Protein AF-A0A132AAI6-F1 (afdb_monomer)

Mean predicted aligned error: 14.95 Å

Radius of gyration: 30.04 Å; Cα contacts (8 Å, |Δi|>4): 418; chains: 1; bounding box: 92×35×92 Å

pLDDT: mean 73.6, std 20.4, range [34.56, 97.56]

Foldseek 3Di:
DADDDDDDCVQFAFKKKFKDFAPDPDGCKIATLVVRDIDHHPLQVQFWDPPQFDDDPSNGGPRDTGGHQRPPPPPVPPPPPPDDDDDDDDDPPPPPPDCPVVVVVVSVVVVLVSQLSVQVSWGKMKMWIDGPRDIDIDIDTDGDKDPFPDKDKDKAAPPPPPPDDPPPDDDDDDDDDDDPPPQQPHAIKIKIKTHFIDDQKWKWKWKWADPDDPDDIDGPDDIDGDRWPFPPPPPPDPPPSNRGGGITMDMDGDRPVSDDPRMKMWMWIDDVPDIDIDID

Structure (mmCIF, N/CA/C/O backbone):
data_AF-A0A132AAI6-F1
#
_entry.id   AF-A0A132AAI6-F1
#
loop_
_atom_site.group_PDB
_atom_site.id
_atom_site.type_symbol
_atom_site.label_atom_id
_atom_site.label_alt_id
_atom_site.label_comp_id
_atom_site.label_asym_id
_atom_site.label_entity_id
_atom_site.label_seq_id
_atom_site.pdbx_PDB_ins_code
_atom_site.Cartn_x
_atom_site.Cartn_y
_atom_site.Cartn_z
_atom_site.occupancy
_atom_site.B_iso_or_equiv
_atom_site.auth_seq_id
_atom_site.auth_comp_id
_atom_site.auth_asym_id
_atom_site.auth_atom_id
_atom_site.pdbx_PDB_model_num
ATOM 1 N N . MET A 1 1 ? -4.428 -5.415 10.544 1.00 90.25 1 MET A N 1
ATOM 2 C CA . MET A 1 1 ? -3.796 -4.549 11.565 1.00 90.25 1 MET A CA 1
ATOM 3 C C . MET A 1 1 ? -3.997 -5.211 12.918 1.00 90.25 1 MET A C 1
ATOM 5 O O . MET A 1 1 ? -5.140 -5.536 13.213 1.00 90.25 1 MET A O 1
ATOM 9 N N . ASP A 1 2 ? -2.941 -5.465 13.694 1.00 92.94 2 ASP A N 1
ATOM 10 C CA . ASP A 1 2 ? -3.035 -6.113 15.018 1.00 92.94 2 ASP A CA 1
ATOM 11 C C . ASP A 1 2 ? -2.576 -5.148 16.119 1.00 92.94 2 ASP A C 1
ATOM 13 O O . ASP A 1 2 ? -1.576 -4.451 15.956 1.00 92.94 2 ASP A O 1
ATOM 17 N N . CYS A 1 3 ? -3.328 -5.098 17.217 1.00 92.44 3 CYS A N 1
ATOM 18 C CA . CYS A 1 3 ? -3.016 -4.320 18.407 1.00 92.44 3 CYS A CA 1
ATOM 19 C C . CYS A 1 3 ? -2.746 -5.278 19.572 1.00 92.44 3 CYS A C 1
ATOM 21 O O . CYS A 1 3 ? -3.622 -5.567 20.382 1.00 92.44 3 CYS A O 1
ATOM 23 N N . ASP A 1 4 ? -1.532 -5.818 19.630 1.00 90.81 4 ASP A N 1
ATOM 24 C CA . ASP A 1 4 ? -1.156 -6.892 20.558 1.00 90.81 4 ASP A CA 1
ATOM 25 C C . ASP A 1 4 ? -0.772 -6.408 21.970 1.00 90.81 4 ASP A C 1
ATOM 27 O O . ASP A 1 4 ? 0.384 -6.095 22.221 1.00 90.81 4 ASP A O 1
ATOM 31 N N . TYR A 1 5 ? -1.706 -6.176 22.888 1.00 90.56 5 TYR A N 1
ATOM 32 C CA . TYR A 1 5 ? -1.390 -5.590 24.206 1.00 90.56 5 TYR A CA 1
ATOM 33 C C . TYR A 1 5 ? -1.251 -6.624 25.325 1.00 90.56 5 TYR A C 1
ATOM 35 O O . TYR A 1 5 ? -1.809 -7.726 25.281 1.00 90.56 5 TYR A O 1
ATOM 43 N N . GLU A 1 6 ? -0.553 -6.208 26.377 1.00 87.44 6 GLU A N 1
ATOM 44 C CA . GLU A 1 6 ? -0.579 -6.862 27.679 1.00 87.44 6 GLU A CA 1
ATOM 45 C C . GLU A 1 6 ? -1.735 -6.302 28.514 1.00 87.44 6 GLU A C 1
ATOM 47 O O . GLU A 1 6 ? -2.099 -5.136 28.386 1.00 87.44 6 GLU A O 1
ATOM 52 N N . PHE A 1 7 ? -2.375 -7.159 29.307 1.00 84.56 7 PHE A N 1
ATOM 53 C CA . PHE A 1 7 ? -3.593 -6.817 30.038 1.00 84.56 7 PHE A CA 1
ATOM 54 C C . PHE A 1 7 ? -3.726 -7.687 31.281 1.00 84.56 7 PHE A C 1
ATOM 56 O O . PHE A 1 7 ? -3.707 -8.9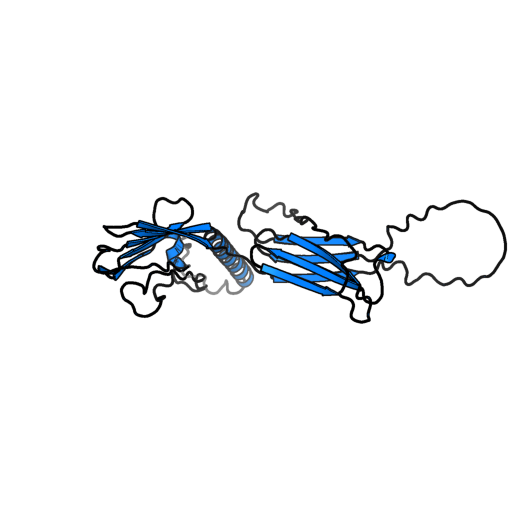19 31.166 1.00 84.56 7 PHE A O 1
ATOM 63 N N . ASP A 1 8 ? -3.916 -7.059 32.441 1.00 86.19 8 ASP A N 1
ATOM 64 C CA . ASP A 1 8 ? -4.246 -7.752 33.684 1.00 86.19 8 ASP A CA 1
ATOM 65 C C . ASP A 1 8 ? -5.697 -7.461 34.079 1.00 86.19 8 ASP A C 1
ATOM 67 O O . ASP A 1 8 ? -6.025 -6.373 34.538 1.00 86.19 8 ASP A O 1
ATOM 71 N N . ARG A 1 9 ? -6.567 -8.476 33.998 1.00 81.69 9 ARG A N 1
ATOM 72 C CA . ARG A 1 9 ? -7.996 -8.373 34.361 1.00 81.69 9 ARG A CA 1
ATOM 73 C C . ARG A 1 9 ? -8.259 -7.816 35.764 1.00 81.69 9 ARG A C 1
ATOM 75 O O . ARG A 1 9 ? -9.366 -7.346 36.019 1.00 81.69 9 ARG A O 1
ATOM 82 N N . ARG A 1 10 ? -7.319 -7.948 36.705 1.00 83.31 10 ARG A N 1
ATOM 83 C CA . ARG A 1 10 ? -7.493 -7.463 38.083 1.00 83.31 10 ARG A CA 1
ATOM 84 C C . ARG A 1 10 ? -7.199 -5.974 38.207 1.00 83.31 10 ARG A C 1
ATOM 86 O O . ARG A 1 10 ? -7.866 -5.300 38.990 1.00 83.31 10 ARG A O 1
ATOM 93 N N . LEU A 1 11 ? -6.205 -5.492 37.466 1.00 82.69 11 LEU A N 1
ATOM 94 C CA . LEU A 1 11 ? -5.716 -4.116 37.541 1.00 82.69 11 LEU A CA 1
ATOM 95 C C . LEU A 1 11 ? -6.383 -3.240 36.475 1.00 82.69 11 LEU A C 1
ATOM 97 O O . LEU A 1 11 ? -6.891 -2.164 36.776 1.00 82.69 11 LEU A O 1
ATOM 101 N N . ASP A 1 12 ? -6.464 -3.733 35.246 1.00 81.88 12 ASP A N 1
ATOM 102 C CA . ASP A 1 12 ? -7.006 -3.029 34.095 1.00 81.88 12 ASP A CA 1
ATOM 103 C C . ASP A 1 12 ? -8.508 -3.302 33.957 1.00 81.88 12 ASP A C 1
ATOM 105 O O . ASP A 1 12 ? -8.961 -4.190 33.241 1.00 81.88 12 ASP A O 1
ATOM 109 N N . GLN A 1 13 ? -9.320 -2.531 34.673 1.00 86.06 13 GLN A N 1
ATOM 110 C CA . GLN A 1 13 ? -10.776 -2.572 34.515 1.00 86.06 13 GLN A CA 1
ATOM 111 C C . GLN A 1 13 ? -11.222 -1.667 33.358 1.00 86.06 13 GLN A C 1
ATOM 113 O O . GLN A 1 13 ? -10.594 -0.638 33.108 1.00 86.06 13 GLN A O 1
ATOM 118 N N . LYS A 1 14 ? -12.349 -2.002 32.711 1.00 91.31 14 LYS A N 1
ATOM 119 C CA . LYS A 1 14 ? -12.971 -1.219 31.623 1.00 91.31 14 LYS A CA 1
ATOM 120 C C . LYS A 1 14 ? -12.037 -1.043 30.433 1.00 91.31 14 LYS A C 1
ATOM 122 O O . LYS A 1 14 ? -11.757 0.077 30.010 1.00 91.31 14 LYS A O 1
ATOM 127 N N . LEU A 1 15 ? -11.566 -2.166 29.911 1.00 94.44 15 LEU A N 1
ATOM 128 C CA . LEU A 1 15 ? -10.720 -2.180 28.737 1.00 94.44 15 LEU A CA 1
ATOM 129 C C . LEU A 1 15 ? -11.492 -1.663 27.512 1.00 94.44 15 LEU A C 1
ATOM 131 O O . LEU A 1 15 ? -12.608 -2.085 27.217 1.00 94.44 15 LEU A O 1
ATOM 135 N N . VAL A 1 16 ? -10.877 -0.751 26.767 1.00 96.56 16 VAL A N 1
ATOM 136 C CA . VAL A 1 16 ? -11.403 -0.224 25.510 1.00 96.56 16 VAL A CA 1
ATOM 137 C C . VAL A 1 16 ? -10.271 -0.156 24.498 1.00 96.56 16 VAL A C 1
ATOM 139 O O . VAL A 1 16 ? -9.239 0.470 24.735 1.00 96.56 16 VAL A O 1
ATOM 142 N N . ILE A 1 17 ? -10.487 -0.771 23.340 1.00 96.75 17 ILE A N 1
ATOM 143 C CA . ILE A 1 17 ? -9.563 -0.746 22.211 1.00 96.75 17 ILE A CA 1
ATOM 144 C C . ILE A 1 17 ? -10.174 0.168 21.160 1.00 96.75 17 ILE A C 1
ATOM 146 O O . ILE A 1 17 ? -11.309 -0.052 20.743 1.00 96.75 17 ILE A O 1
ATOM 150 N N . ARG A 1 18 ? -9.437 1.182 20.710 1.00 97.38 18 ARG A N 1
ATOM 151 C CA . ARG A 1 18 ? -9.866 2.104 19.652 1.00 97.38 18 ARG A CA 1
ATOM 152 C C . ARG A 1 18 ? -8.824 2.164 18.555 1.00 97.38 18 ARG A C 1
ATOM 154 O O . ARG A 1 18 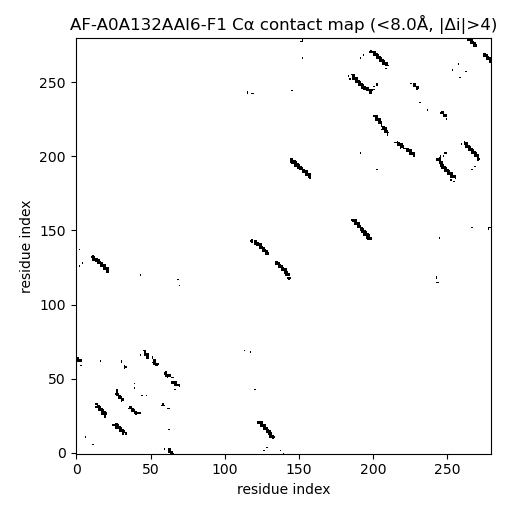? -7.641 2.267 18.845 1.00 97.38 18 ARG A O 1
ATOM 161 N N . TRP A 1 19 ? -9.267 2.149 17.308 1.00 97.00 19 TRP A N 1
ATOM 162 C CA . TRP A 1 19 ? -8.421 2.435 16.158 1.00 97.00 19 TRP A CA 1
ATOM 163 C C . TRP A 1 19 ? -8.834 3.765 15.546 1.00 97.00 19 TRP A C 1
ATOM 165 O O . TRP A 1 19 ? -10.005 3.976 15.241 1.00 97.00 19 TRP A O 1
ATOM 175 N N . PHE A 1 20 ? -7.857 4.636 15.341 1.00 95.56 20 PHE A N 1
ATOM 176 C CA . PHE A 1 20 ? -7.990 5.928 14.683 1.00 95.56 20 PHE A CA 1
ATOM 177 C C . PHE A 1 20 ? -7.228 5.891 13.367 1.00 95.56 20 PHE A C 1
ATOM 179 O O . PHE A 1 20 ? -6.182 5.244 13.274 1.00 95.56 20 PHE A O 1
ATOM 186 N N . ARG A 1 21 ? -7.750 6.588 12.359 1.00 93.69 21 ARG A N 1
ATOM 187 C CA . ARG A 1 21 ? -7.069 6.771 11.078 1.00 93.69 21 ARG A CA 1
ATOM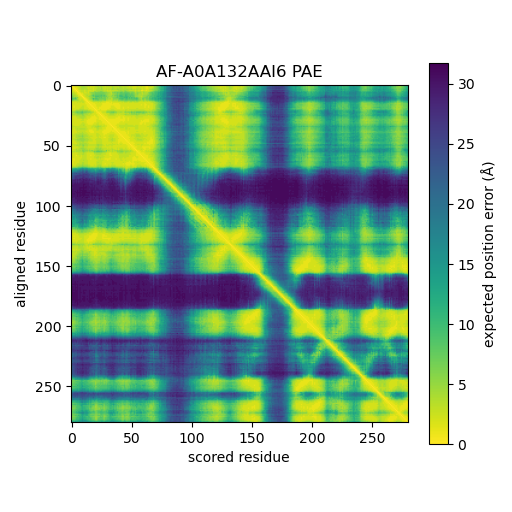 188 C C . ARG A 1 21 ? -6.553 8.197 10.978 1.00 93.69 21 ARG A C 1
ATOM 190 O O . ARG A 1 21 ? -7.295 9.151 11.203 1.00 93.69 21 ARG A O 1
ATOM 197 N N . ASP A 1 22 ? -5.290 8.313 10.615 1.00 90.38 22 ASP A N 1
ATOM 198 C CA . ASP A 1 22 ? -4.509 9.536 10.563 1.00 90.38 22 ASP A CA 1
ATOM 199 C C . ASP A 1 22 ? -4.698 10.351 11.850 1.00 90.38 22 ASP A C 1
ATOM 201 O O . ASP A 1 22 ? -4.513 9.827 12.948 1.00 90.38 22 ASP A O 1
ATOM 205 N N . ASN A 1 23 ? -5.102 11.613 11.713 1.00 87.62 23 ASN A N 1
ATOM 206 C CA . ASN A 1 23 ? -5.374 12.519 12.825 1.00 87.62 23 ASN A CA 1
ATOM 207 C C . ASN A 1 23 ? -6.885 12.735 13.037 1.00 87.62 23 ASN A C 1
ATOM 209 O O . ASN A 1 23 ? -7.283 13.779 13.556 1.00 87.62 23 ASN A O 1
ATOM 213 N N . HIS A 1 24 ? -7.742 11.803 12.595 1.00 89.75 24 HIS A N 1
ATOM 214 C CA . HIS A 1 24 ? -9.180 11.926 12.834 1.00 89.75 24 HIS A CA 1
ATOM 215 C C . HIS A 1 24 ? -9.504 11.772 14.329 1.00 89.75 24 HIS A C 1
ATOM 217 O O . HIS A 1 24 ? -8.999 10.847 14.968 1.00 89.75 24 HIS A O 1
ATOM 223 N N . PRO A 1 25 ? -10.365 12.646 14.889 1.00 91.25 25 PRO A N 1
ATOM 224 C CA . PRO A 1 25 ? -10.705 12.618 16.312 1.00 91.25 25 PRO A CA 1
ATOM 225 C C . PRO A 1 25 ? -11.630 11.453 16.686 1.00 91.25 25 PRO A C 1
ATOM 227 O O . PRO A 1 25 ? -11.635 11.024 17.835 1.00 91.25 25 PRO A O 1
ATOM 230 N N . GLU A 1 26 ? -12.394 10.935 15.723 1.00 94.31 26 GLU A N 1
ATOM 231 C CA . GLU A 1 26 ? -13.305 9.809 15.919 1.00 94.31 26 GLU A CA 1
ATOM 232 C C . GLU A 1 26 ? -12.614 8.483 15.576 1.00 94.31 26 GLU A C 1
ATOM 234 O O . GLU A 1 26 ? -11.910 8.399 14.560 1.00 94.31 26 GLU A O 1
ATOM 239 N N . PRO A 1 27 ? -12.817 7.421 16.379 1.00 95.88 27 PRO A N 1
ATOM 240 C CA . PRO A 1 27 ? -12.288 6.113 16.045 1.00 95.88 27 PRO A CA 1
ATOM 241 C C . PRO A 1 27 ? -13.014 5.552 14.816 1.00 95.88 27 PRO A C 1
ATOM 243 O O . PRO A 1 27 ? -14.231 5.642 14.688 1.00 95.88 27 PRO A O 1
ATOM 246 N N . ILE A 1 28 ? -12.276 4.900 13.924 1.00 95.62 28 ILE A N 1
ATOM 247 C CA . ILE A 1 28 ? -12.854 4.111 12.825 1.00 95.62 28 ILE A CA 1
ATOM 248 C C . ILE A 1 28 ? -13.324 2.731 13.300 1.00 95.62 28 ILE A C 1
ATOM 250 O O . ILE A 1 28 ? -14.090 2.060 12.613 1.00 95.62 28 ILE A O 1
ATOM 254 N N . TYR A 1 29 ? -12.868 2.302 14.476 1.00 97.25 29 TYR A N 1
ATOM 255 C CA . TYR A 1 29 ? -13.290 1.073 15.131 1.00 97.25 29 TYR A CA 1
ATOM 256 C C . TYR A 1 29 ? -13.084 1.182 16.639 1.00 97.25 29 TYR A C 1
ATOM 258 O O . TYR A 1 29 ? -12.071 1.717 17.094 1.00 97.25 29 TYR A O 1
ATOM 266 N N . GLN A 1 30 ? -14.011 0.623 17.411 1.00 97.50 30 GLN A N 1
ATOM 267 C CA . GLN A 1 30 ? -13.872 0.472 18.855 1.00 97.50 30 GLN A CA 1
ATOM 268 C C . GLN A 1 30 ? -14.370 -0.902 19.295 1.00 97.50 30 GLN A C 1
ATOM 270 O O . GLN A 1 30 ? -15.391 -1.377 18.806 1.00 97.50 30 GLN A O 1
ATOM 275 N N . TRP A 1 31 ? -13.690 -1.506 20.264 1.00 97.56 31 TRP A N 1
ATOM 276 C CA . TRP A 1 31 ? -14.126 -2.733 20.919 1.00 97.56 31 TRP A CA 1
ATOM 277 C C . TRP A 1 31 ? -14.037 -2.611 22.439 1.00 97.56 31 TRP A C 1
ATOM 279 O O . TRP A 1 31 ? -13.041 -2.119 22.970 1.00 97.56 31 TRP A O 1
ATOM 289 N N . ILE A 1 32 ? -15.093 -3.060 23.120 1.00 96.56 32 ILE A N 1
ATOM 290 C CA . ILE A 1 32 ? -15.201 -3.133 24.580 1.00 96.56 32 ILE A CA 1
ATOM 291 C C . ILE A 1 32 ? -15.378 -4.613 24.950 1.00 96.56 32 ILE A C 1
ATOM 293 O O . ILE A 1 32 ? -16.487 -5.139 24.802 1.00 96.56 32 ILE A O 1
ATOM 297 N N . PRO A 1 33 ? -14.316 -5.306 25.395 1.00 94.56 33 PRO A N 1
ATOM 298 C CA . PRO A 1 33 ? -14.363 -6.742 25.659 1.00 94.56 33 PRO A CA 1
ATOM 299 C C . PRO A 1 33 ? -15.392 -7.150 26.715 1.00 94.56 33 PRO A C 1
ATOM 301 O O . PRO A 1 33 ? -16.065 -8.162 26.550 1.00 94.56 33 PRO A O 1
ATOM 304 N N . GLU A 1 34 ? -15.573 -6.356 27.774 1.00 92.44 34 GLU A N 1
ATOM 305 C CA . GLU A 1 34 ? -16.481 -6.681 28.882 1.00 92.44 34 GLU A CA 1
ATOM 306 C C . GLU A 1 34 ? -17.951 -6.776 28.464 1.00 92.44 34 GLU A C 1
ATOM 308 O O . GLU A 1 34 ? -18.718 -7.505 29.091 1.00 92.44 34 GLU A O 1
ATOM 313 N N . SER A 1 35 ? -18.354 -6.036 27.430 1.00 94.75 35 SER A N 1
ATOM 314 C CA . SER A 1 35 ? -19.705 -6.089 26.861 1.00 94.75 35 SER A CA 1
ATOM 315 C C . SER A 1 35 ? -19.757 -6.803 25.510 1.00 94.75 35 SER A C 1
ATOM 317 O O . SER A 1 35 ? -20.822 -6.855 24.900 1.00 94.75 35 SER A O 1
ATOM 319 N N . ASP A 1 36 ? -18.616 -7.313 25.036 1.00 93.50 36 ASP A N 1
ATOM 320 C CA . ASP A 1 36 ? -18.397 -7.832 23.682 1.00 93.50 36 ASP A CA 1
ATOM 321 C C . ASP A 1 36 ? -18.947 -6.915 22.572 1.00 93.50 36 ASP A C 1
ATOM 323 O O . ASP A 1 36 ? -19.425 -7.358 21.526 1.00 93.50 36 ASP A O 1
ATOM 327 N N . SER A 1 37 ? -18.901 -5.601 22.810 1.00 95.69 37 SER A N 1
ATOM 328 C CA . SER A 1 37 ? -19.498 -4.604 21.925 1.00 95.69 37 SER A CA 1
ATOM 329 C C . SER A 1 37 ? -18.459 -4.033 20.971 1.00 95.69 37 SER A C 1
ATOM 331 O O . SER A 1 37 ? -17.387 -3.592 21.396 1.00 95.69 37 SER A O 1
ATOM 333 N N . ARG A 1 38 ? -18.784 -4.024 19.675 1.00 96.50 38 ARG A N 1
ATOM 334 C CA . ARG A 1 38 ? -17.954 -3.455 18.608 1.00 96.50 38 ARG A CA 1
ATOM 335 C C . ARG A 1 38 ? -18.686 -2.301 17.936 1.00 96.50 38 ARG A C 1
ATOM 337 O O . ARG A 1 38 ? -19.836 -2.439 17.535 1.00 96.50 38 ARG A O 1
ATOM 344 N N . TYR A 1 39 ? -17.989 -1.188 17.767 1.00 96.94 39 TYR A N 1
ATOM 345 C CA . TYR A 1 39 ? -18.393 -0.083 16.911 1.00 96.94 39 TYR A CA 1
ATOM 346 C C . TYR A 1 39 ? -17.510 -0.069 15.663 1.00 96.94 39 TYR A C 1
ATOM 348 O O . TYR A 1 39 ? -16.289 -0.210 15.755 1.00 96.94 39 TYR A O 1
ATOM 356 N N . ILE A 1 40 ? -18.144 0.095 14.502 1.00 96.12 40 ILE A N 1
ATOM 357 C CA . ILE A 1 40 ? -17.500 0.113 13.191 1.00 96.12 40 ILE A CA 1
ATOM 358 C C . ILE A 1 40 ? -17.899 1.416 12.501 1.00 96.12 40 ILE A C 1
ATOM 360 O O . ILE A 1 40 ? -19.073 1.611 12.163 1.00 96.12 40 ILE A O 1
ATOM 364 N N . GLY A 1 41 ? -16.925 2.300 12.299 1.00 93.19 41 GLY A N 1
ATOM 365 C CA . GLY A 1 41 ? -17.122 3.571 11.612 1.00 93.19 41 GLY A CA 1
ATOM 366 C C . GLY A 1 41 ? -17.424 3.380 10.125 1.00 93.19 41 GLY A C 1
ATOM 367 O O . GLY A 1 41 ? -16.970 2.416 9.505 1.00 93.19 41 GLY A O 1
ATOM 368 N N . ASP A 1 42 ? -18.171 4.321 9.547 1.00 89.06 42 ASP A N 1
ATOM 369 C CA . ASP A 1 42 ? -18.657 4.253 8.158 1.00 89.06 42 ASP A CA 1
ATOM 370 C C . ASP A 1 42 ? -17.521 4.063 7.144 1.00 89.06 42 ASP A C 1
ATOM 372 O O . ASP A 1 42 ? -17.646 3.283 6.206 1.00 89.06 42 ASP A O 1
ATOM 376 N N . VAL A 1 43 ? -16.379 4.712 7.394 1.00 86.94 43 VAL A N 1
ATOM 377 C CA . VAL A 1 43 ? -15.194 4.714 6.521 1.00 86.94 43 VAL A CA 1
ATOM 378 C C . VAL A 1 43 ? -14.708 3.307 6.173 1.00 86.94 43 VAL A C 1
ATOM 380 O O . VAL A 1 43 ? -14.282 3.069 5.049 1.00 86.94 43 VAL A O 1
ATOM 383 N N . ILE A 1 44 ? -14.757 2.374 7.127 1.00 89.75 44 ILE A N 1
ATOM 384 C CA . ILE A 1 44 ? -14.264 1.005 6.925 1.00 89.75 44 ILE A CA 1
ATOM 385 C C . ILE A 1 44 ? -15.388 -0.025 6.836 1.00 89.75 44 ILE A C 1
ATOM 387 O O . ILE A 1 44 ? -15.099 -1.200 6.630 1.00 89.75 44 ILE A O 1
ATOM 391 N N . ARG A 1 45 ? -16.654 0.377 7.013 1.00 89.81 45 ARG A N 1
ATOM 392 C CA . ARG A 1 45 ? -17.779 -0.550 7.208 1.00 89.81 45 ARG A CA 1
ATOM 393 C C . ARG A 1 45 ? -17.924 -1.546 6.061 1.00 89.81 45 ARG A C 1
ATOM 395 O O . ARG A 1 45 ? -18.071 -2.735 6.317 1.00 89.81 45 ARG A O 1
ATOM 402 N N . ASP A 1 46 ? -17.800 -1.070 4.828 1.00 85.62 46 ASP A N 1
ATOM 403 C CA . ASP A 1 46 ? -17.927 -1.888 3.614 1.00 85.62 46 ASP A CA 1
ATOM 404 C C . ASP A 1 46 ? -16.777 -2.891 3.416 1.00 85.62 46 ASP A C 1
ATOM 406 O O . ASP A 1 46 ? -16.904 -3.837 2.638 1.00 85.62 46 ASP A O 1
ATOM 410 N N . TYR A 1 47 ? -15.666 -2.689 4.123 1.00 86.50 47 TYR A N 1
ATOM 411 C CA . TYR A 1 47 ? -14.434 -3.472 4.018 1.00 86.50 47 TYR A CA 1
ATOM 412 C C . TYR A 1 47 ? -14.184 -4.306 5.278 1.00 86.50 47 TYR A C 1
ATOM 414 O O . TYR A 1 47 ? -13.278 -5.136 5.310 1.00 86.50 47 TYR A O 1
ATOM 422 N N . PHE A 1 48 ? -14.943 -4.071 6.347 1.00 91.12 48 PHE A N 1
ATOM 423 C CA . PHE A 1 48 ? -14.696 -4.667 7.648 1.00 91.12 48 PHE A CA 1
ATOM 424 C C . PHE A 1 48 ? -15.153 -6.123 7.686 1.00 91.12 48 PHE A C 1
ATOM 426 O O . PHE A 1 48 ? -16.330 -6.441 7.503 1.00 91.12 48 PHE A O 1
ATOM 433 N N . ASP A 1 49 ? -14.228 -7.021 8.011 1.00 92.88 49 ASP A N 1
ATOM 434 C CA . ASP A 1 49 ? -14.573 -8.412 8.244 1.00 92.88 49 ASP A CA 1
ATOM 435 C C . ASP A 1 49 ? -15.093 -8.629 9.669 1.00 92.88 49 ASP A C 1
ATOM 437 O O . ASP A 1 49 ? -14.333 -8.780 10.629 1.00 92.88 49 ASP A O 1
ATOM 441 N N . SER A 1 50 ? -16.418 -8.698 9.791 1.00 91.62 50 SER A N 1
ATOM 442 C CA . SER A 1 50 ? -17.104 -8.890 11.073 1.00 91.62 50 SER A CA 1
ATOM 443 C C . SER A 1 50 ? -16.824 -10.238 11.743 1.00 91.62 50 SER A C 1
ATOM 445 O O . SER A 1 50 ? -16.985 -10.345 12.965 1.00 91.62 50 SER A O 1
ATOM 447 N N . ASN A 1 51 ? -16.383 -11.237 10.974 1.00 93.19 51 ASN A N 1
ATOM 448 C CA . ASN A 1 51 ? -16.118 -12.598 11.441 1.00 93.19 51 ASN A CA 1
ATOM 449 C C . ASN A 1 51 ? -14.648 -12.816 11.814 1.00 93.19 51 ASN A C 1
ATOM 451 O O . ASN A 1 51 ? -14.287 -13.882 12.311 1.00 93.19 51 ASN A O 1
ATOM 455 N N . TYR A 1 52 ? -13.782 -11.836 11.562 1.00 95.06 52 TYR A N 1
ATOM 456 C CA . TYR A 1 52 ? -12.377 -11.956 11.904 1.00 95.06 52 TYR A CA 1
ATOM 457 C C . TYR A 1 52 ? -12.160 -11.876 13.421 1.00 95.06 52 TYR A C 1
ATOM 459 O O . TYR A 1 52 ? -12.613 -10.947 14.098 1.00 95.06 52 TYR A O 1
ATOM 467 N N . GLN A 1 53 ? -11.420 -12.851 13.944 1.00 95.31 53 GLN A N 1
ATOM 468 C CA . GLN A 1 53 ? -10.959 -12.883 15.324 1.00 95.31 53 GLN A CA 1
ATOM 469 C C . GLN A 1 53 ? -9.590 -13.561 15.427 1.00 95.31 53 GLN A C 1
ATOM 471 O O . GLN A 1 53 ? -9.225 -14.376 14.577 1.00 95.31 53 GLN A O 1
ATOM 476 N N . ILE A 1 54 ? -8.840 -13.226 16.474 1.00 94.19 54 ILE A N 1
ATOM 477 C CA . ILE A 1 54 ? -7.545 -13.831 16.798 1.00 94.19 54 ILE A CA 1
ATOM 478 C C . ILE A 1 54 ? -7.697 -14.715 18.032 1.00 94.19 54 ILE A C 1
ATOM 480 O O . ILE A 1 54 ? -7.790 -14.216 19.153 1.00 94.19 54 ILE A O 1
ATOM 484 N N . GLY A 1 55 ? -7.663 -16.032 17.823 1.00 92.56 55 GLY A N 1
ATOM 485 C CA . GLY A 1 55 ? -7.821 -17.010 18.899 1.00 92.56 55 GLY A CA 1
ATOM 486 C C . GLY A 1 55 ? -9.158 -16.876 19.637 1.00 92.56 55 GLY A C 1
ATOM 487 O O . GLY A 1 55 ? -10.098 -16.256 19.136 1.00 92.56 55 GLY A O 1
ATOM 488 N N . ASP A 1 56 ? -9.213 -17.451 20.840 1.00 92.75 56 ASP A N 1
ATOM 489 C CA . ASP A 1 56 ? -10.455 -17.596 21.613 1.00 92.75 56 ASP A CA 1
ATOM 490 C C . ASP A 1 56 ? -10.459 -16.817 22.942 1.00 92.75 56 ASP A C 1
ATOM 492 O O . ASP A 1 56 ? -11.427 -16.889 23.699 1.00 92.75 56 ASP A O 1
ATOM 496 N N . ASP A 1 57 ? -9.402 -16.055 23.258 1.00 92.56 57 ASP A N 1
ATOM 497 C CA . ASP A 1 57 ? -9.371 -15.252 24.489 1.00 92.56 57 ASP A CA 1
ATOM 498 C C . ASP A 1 57 ? -10.390 -14.099 24.396 1.00 92.56 57 ASP A C 1
ATOM 500 O O . ASP A 1 57 ? -10.231 -13.211 23.547 1.00 92.56 57 ASP A O 1
ATOM 504 N N . PRO A 1 58 ? -11.405 -14.047 25.283 1.00 92.50 58 PRO A N 1
ATOM 505 C CA . PRO A 1 58 ? -12.461 -13.042 25.218 1.00 92.50 58 PRO A CA 1
ATOM 506 C C . PRO A 1 58 ? -11.952 -11.604 25.355 1.00 92.50 58 PRO A C 1
ATOM 508 O O . PRO A 1 58 ? -12.638 -10.692 24.911 1.00 92.50 58 PRO A O 1
ATOM 511 N N . PHE A 1 59 ? -10.752 -11.390 25.905 1.00 92.44 59 PHE A N 1
ATOM 512 C CA . PHE A 1 59 ? -10.147 -10.064 26.050 1.00 92.44 59 PHE A CA 1
ATOM 513 C C . PHE A 1 59 ? -9.091 -9.767 24.995 1.00 92.44 59 PHE A C 1
ATOM 515 O O . PHE A 1 59 ? -8.420 -8.753 25.114 1.00 92.44 59 PHE A O 1
ATOM 522 N N . ARG A 1 60 ? -8.910 -10.618 23.978 1.00 93.19 60 ARG A N 1
ATOM 523 C CA . ARG A 1 60 ? -7.949 -10.384 22.882 1.00 93.19 60 ARG A CA 1
ATOM 524 C C . ARG A 1 60 ? -8.514 -10.675 21.493 1.00 93.19 60 ARG A C 1
ATOM 526 O O . ARG A 1 60 ? -8.002 -10.134 20.517 1.00 93.19 60 ARG A O 1
ATOM 533 N N . LYS A 1 61 ? -9.590 -11.459 21.392 1.00 94.69 61 LYS A N 1
ATOM 534 C CA . LYS A 1 61 ? -10.147 -11.965 20.129 1.00 94.69 61 LYS A CA 1
ATOM 535 C C . LYS A 1 61 ? -10.420 -10.903 19.060 1.00 94.69 61 LYS A C 1
ATOM 537 O O . LYS A 1 61 ? -10.200 -11.180 17.886 1.00 94.69 61 LYS A O 1
ATOM 542 N N . HIS A 1 62 ? -10.820 -9.683 19.424 1.00 96.25 62 HIS A N 1
ATOM 543 C CA . HIS A 1 62 ? -11.105 -8.609 18.460 1.00 96.25 62 HIS A CA 1
ATOM 544 C C . HIS A 1 62 ? -10.143 -7.414 18.565 1.00 96.25 62 HIS A C 1
ATOM 546 O O . HIS A 1 62 ? -10.487 -6.291 18.185 1.00 96.25 62 HIS A O 1
ATOM 552 N N . ARG A 1 63 ? -8.916 -7.648 19.055 1.00 94.19 63 ARG A N 1
ATOM 553 C CA . ARG A 1 63 ? -7.848 -6.632 19.117 1.00 94.19 63 ARG A CA 1
ATOM 554 C C . ARG A 1 63 ? -7.314 -6.223 17.739 1.00 94.19 63 ARG A C 1
ATOM 556 O O . ARG A 1 63 ? -6.702 -5.167 17.586 1.00 94.19 63 ARG A O 1
ATOM 563 N N . ALA A 1 64 ? -7.547 -7.067 16.739 1.00 94.06 64 ALA A N 1
ATOM 564 C CA . ALA A 1 64 ? -7.090 -6.878 15.377 1.00 94.06 64 ALA A CA 1
ATOM 565 C C . ALA A 1 64 ? -8.258 -6.681 14.415 1.00 94.06 64 ALA A C 1
ATOM 567 O O . ALA A 1 64 ? -9.306 -7.312 14.538 1.00 94.06 64 ALA A O 1
ATOM 568 N N . ILE A 1 65 ? -8.022 -5.843 13.412 1.00 93.62 65 ILE A N 1
ATOM 569 C CA . ILE A 1 65 ? -8.961 -5.556 12.331 1.00 93.62 65 ILE A CA 1
ATOM 570 C C . ILE A 1 65 ? -8.427 -6.177 11.044 1.00 93.62 65 ILE A C 1
ATOM 572 O O . ILE A 1 65 ? -7.254 -5.985 10.682 1.00 93.62 65 ILE A O 1
ATOM 576 N N . ARG A 1 66 ? -9.316 -6.871 10.330 1.00 92.31 66 ARG A N 1
ATOM 577 C CA . ARG A 1 66 ? -9.107 -7.316 8.954 1.00 92.31 66 ARG A CA 1
ATOM 578 C C . ARG A 1 66 ? -10.002 -6.497 8.027 1.00 92.31 66 ARG A C 1
ATOM 580 O O . ARG A 1 66 ? -11.218 -6.478 8.196 1.00 92.31 66 ARG A O 1
ATOM 587 N N . LEU A 1 67 ? -9.365 -5.813 7.080 1.00 88.50 67 LEU A N 1
ATOM 588 C CA . LEU A 1 67 ? -10.032 -5.135 5.975 1.00 88.50 67 LEU A CA 1
ATOM 589 C C . LEU A 1 67 ? -9.928 -6.036 4.746 1.00 88.50 67 LEU A C 1
ATOM 591 O O . LEU A 1 67 ? -8.844 -6.533 4.440 1.00 88.50 67 LEU A O 1
ATOM 595 N N . MET A 1 68 ? -11.050 -6.262 4.080 1.00 84.56 68 MET A N 1
ATOM 596 C CA . MET A 1 68 ? -11.175 -7.077 2.879 1.00 84.56 68 MET A CA 1
ATOM 597 C C . MET A 1 68 ? -11.631 -6.179 1.730 1.00 84.56 68 MET A C 1
ATOM 599 O O . MET A 1 68 ? -12.464 -5.305 1.969 1.00 84.56 68 MET A O 1
ATOM 603 N N . PRO A 1 69 ? -11.138 -6.384 0.495 1.00 76.19 69 PRO A N 1
ATOM 604 C CA . PRO A 1 69 ? -11.687 -5.707 -0.675 1.00 76.19 69 PRO A CA 1
ATOM 605 C C . PRO A 1 69 ? -13.201 -5.908 -0.740 1.00 76.19 69 PRO A C 1
ATOM 607 O O . PRO A 1 69 ? -13.695 -7.004 -0.442 1.00 76.19 69 PRO A O 1
ATOM 610 N N . LYS A 1 70 ? -13.941 -4.865 -1.125 1.00 70.81 70 LYS A N 1
ATOM 611 C CA . LYS A 1 70 ? -15.402 -4.954 -1.199 1.00 70.81 70 LYS A CA 1
ATOM 612 C C . LYS A 1 70 ? -15.772 -6.035 -2.229 1.00 70.81 70 LYS A C 1
ATOM 614 O O . LYS A 1 70 ? -15.268 -6.008 -3.356 1.00 70.81 70 LYS A O 1
ATOM 619 N N . PRO A 1 71 ? -16.622 -7.017 -1.880 1.00 61.88 71 PRO A N 1
ATOM 620 C CA . PRO A 1 71 ? -17.025 -8.031 -2.839 1.00 61.88 71 PRO A CA 1
ATOM 621 C C . PRO A 1 71 ? -17.780 -7.352 -3.987 1.00 61.88 71 PRO A C 1
ATOM 623 O O . PRO A 1 71 ? -18.735 -6.612 -3.748 1.00 61.88 71 PRO A O 1
ATOM 626 N N . LEU A 1 72 ? -17.370 -7.638 -5.227 1.00 56.00 72 LEU A N 1
ATOM 627 C CA . LEU A 1 72 ? -17.910 -7.043 -6.464 1.00 56.00 72 LEU A CA 1
ATOM 628 C C . LEU A 1 72 ? -19.447 -7.164 -6.596 1.00 56.00 72 LEU A C 1
ATOM 630 O O . LEU A 1 72 ? -20.066 -6.407 -7.336 1.00 56.00 72 LEU A O 1
ATOM 634 N N . ASN A 1 73 ? -20.077 -8.062 -5.827 1.00 52.09 73 ASN A N 1
ATOM 635 C CA . ASN A 1 73 ? -21.519 -8.329 -5.825 1.00 52.09 73 ASN A CA 1
ATOM 636 C C . ASN A 1 73 ? -22.233 -7.895 -4.525 1.00 52.09 73 ASN A C 1
ATOM 638 O O . ASN A 1 73 ? -23.252 -8.483 -4.161 1.00 52.09 73 ASN A O 1
ATOM 642 N N . SER A 1 74 ? -21.704 -6.915 -3.781 1.00 50.38 74 SER A N 1
ATOM 643 C CA . SER A 1 74 ? -22.368 -6.425 -2.564 1.00 50.38 74 SER A CA 1
ATOM 644 C C . SER A 1 74 ? -23.731 -5.776 -2.890 1.00 50.38 74 SER A C 1
ATOM 646 O O . SER A 1 74 ? -23.794 -4.910 -3.768 1.00 50.38 74 SER A O 1
ATOM 648 N N . PRO A 1 75 ? -24.827 -6.134 -2.189 1.00 48.12 75 PRO A N 1
ATOM 649 C CA . PRO A 1 75 ? -26.184 -5.666 -2.499 1.00 48.12 75 PRO A CA 1
ATOM 650 C C . PRO A 1 75 ? -26.401 -4.151 -2.315 1.00 48.12 75 PRO A C 1
ATOM 652 O O . PRO A 1 75 ? -27.431 -3.636 -2.740 1.00 48.12 75 PRO A O 1
ATOM 655 N N . HIS A 1 76 ? -25.431 -3.413 -1.762 1.00 46.34 76 HIS A N 1
ATOM 656 C CA . HIS A 1 76 ? -25.467 -1.945 -1.709 1.00 46.34 76 HIS A CA 1
ATOM 657 C C . HIS A 1 76 ? -25.097 -1.244 -3.029 1.00 46.34 76 HIS A C 1
ATOM 659 O O . HIS A 1 76 ? -25.183 -0.022 -3.110 1.00 46.34 76 HIS A O 1
ATOM 665 N N . ASN A 1 77 ? -24.761 -1.978 -4.094 1.00 46.34 77 ASN A N 1
ATOM 666 C CA . ASN A 1 77 ? -24.476 -1.384 -5.407 1.00 46.34 77 ASN A CA 1
ATOM 667 C C . ASN A 1 77 ? -25.739 -0.922 -6.178 1.00 46.34 77 ASN A C 1
ATOM 669 O O . ASN A 1 77 ? -25.628 -0.481 -7.318 1.00 46.34 77 ASN A O 1
ATOM 673 N N . HIS A 1 78 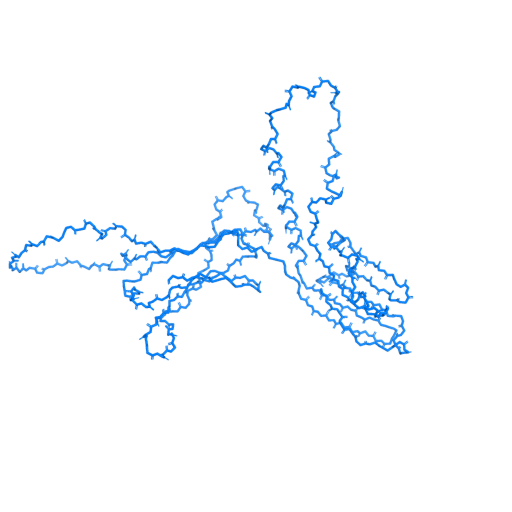? -26.937 -0.986 -5.578 1.00 41.78 78 HIS A N 1
ATOM 674 C CA . HIS A 1 78 ? -28.199 -0.610 -6.235 1.00 41.78 78 HIS A CA 1
ATOM 675 C C . HIS A 1 78 ? -28.787 0.754 -5.841 1.00 41.78 78 HIS A C 1
ATOM 677 O O . HIS A 1 78 ? -29.818 1.133 -6.391 1.00 41.78 78 HIS A O 1
ATOM 683 N N . GLU A 1 79 ? -28.149 1.535 -4.967 1.00 35.34 79 GLU A N 1
ATOM 684 C CA . GLU A 1 79 ? -28.720 2.820 -4.517 1.00 35.34 79 GLU A CA 1
ATOM 685 C C . GLU A 1 79 ? -28.249 4.059 -5.297 1.00 35.34 79 GLU A C 1
ATOM 687 O O . GLU A 1 79 ? -28.506 5.189 -4.897 1.00 35.34 79 GLU A O 1
ATOM 692 N N . VAL A 1 80 ? -27.641 3.866 -6.473 1.00 40.25 80 VAL A N 1
ATOM 693 C CA . VAL A 1 80 ? -27.419 4.944 -7.456 1.00 40.25 80 VAL A CA 1
ATOM 694 C C . VAL A 1 80 ? -28.275 4.691 -8.700 1.00 40.25 80 VAL A C 1
ATOM 696 O O . VAL A 1 80 ? -27.794 4.610 -9.823 1.00 40.25 80 VAL A O 1
ATOM 699 N N . SER A 1 81 ? -29.582 4.509 -8.509 1.00 37.50 81 SER A N 1
ATOM 700 C CA . SER A 1 81 ? -30.556 4.586 -9.605 1.00 37.50 81 SER A CA 1
ATOM 701 C C . SER A 1 81 ? -31.943 4.945 -9.076 1.00 37.50 81 SER A C 1
ATOM 703 O O . SER A 1 81 ? -32.888 4.165 -9.126 1.00 37.50 81 SER A O 1
ATOM 705 N N . SER A 1 82 ? -32.084 6.141 -8.513 1.00 36.16 82 SER A N 1
ATOM 706 C CA . SER A 1 82 ? -33.394 6.653 -8.097 1.00 36.16 82 SER A CA 1
ATOM 707 C C . SER A 1 82 ? -33.543 8.140 -8.401 1.00 36.16 82 SER A C 1
ATOM 709 O O . SER A 1 82 ? -33.832 8.956 -7.536 1.00 36.16 82 SER A O 1
ATOM 711 N N . SER A 1 83 ? -33.377 8.515 -9.672 1.00 36.53 83 SER A N 1
ATOM 712 C CA . SER A 1 83 ? -33.930 9.784 -10.172 1.00 36.53 83 SER A CA 1
ATOM 713 C C . SER A 1 83 ? -34.162 9.814 -11.685 1.00 36.53 83 SER A C 1
ATOM 715 O O . SER A 1 83 ? -33.910 10.820 -12.326 1.00 36.53 83 SER A O 1
ATOM 717 N N . LEU A 1 84 ? -34.711 8.748 -12.273 1.00 37.38 84 LEU A N 1
ATOM 718 C CA . LEU A 1 84 ? -35.443 8.845 -13.545 1.00 37.38 84 LEU A CA 1
ATOM 719 C C . LEU A 1 84 ? -36.580 7.815 -13.552 1.00 37.38 84 LEU A C 1
ATOM 721 O O . LEU A 1 84 ? -36.497 6.755 -14.168 1.00 37.38 84 LEU A O 1
ATOM 725 N N . SER A 1 85 ? -37.647 8.106 -12.810 1.00 37.91 85 SER A N 1
ATOM 726 C CA . SER A 1 85 ? -38.898 7.365 -12.924 1.00 37.91 85 SER A CA 1
ATOM 727 C C . SER A 1 85 ? -39.712 7.867 -14.120 1.00 37.91 85 SER A C 1
ATOM 729 O O . SER A 1 85 ? -39.797 9.065 -14.384 1.00 37.91 85 SER A O 1
ATOM 731 N N . THR A 1 86 ? -40.405 6.913 -14.750 1.00 35.84 86 THR A N 1
ATOM 732 C CA . THR A 1 86 ? -41.542 7.051 -15.684 1.00 35.84 86 THR A CA 1
ATOM 733 C C . THR A 1 86 ? -41.227 6.902 -17.176 1.00 35.84 86 THR A C 1
ATOM 735 O O . THR A 1 86 ? -41.239 7.872 -17.923 1.00 35.84 86 THR A O 1
ATOM 738 N N . ILE A 1 87 ? -41.098 5.653 -17.648 1.00 40.81 87 ILE A N 1
ATOM 739 C CA . ILE A 1 87 ? -41.607 5.273 -18.979 1.00 40.81 87 ILE A CA 1
ATOM 740 C C . ILE A 1 87 ? -42.396 3.962 -18.854 1.00 40.81 87 ILE A C 1
ATOM 742 O O . ILE A 1 87 ? -41.935 2.976 -18.282 1.00 40.81 87 ILE A O 1
ATOM 746 N N . SER A 1 88 ? -43.622 4.002 -19.369 1.00 40.81 88 SER A N 1
ATOM 747 C CA . SER A 1 88 ? -44.640 2.953 -19.381 1.00 40.81 88 SER A CA 1
ATOM 748 C C . SER A 1 88 ? -44.225 1.656 -20.091 1.00 40.81 88 SER A C 1
ATOM 750 O O . SER A 1 88 ? -43.415 1.632 -21.016 1.00 40.81 88 SER A O 1
ATOM 752 N N . SER A 1 89 ? -44.864 0.566 -19.675 1.00 38.19 89 SER A N 1
ATOM 753 C CA . SER A 1 89 ? -44.560 -0.849 -19.913 1.00 38.19 89 SER A CA 1
ATOM 754 C C . SER A 1 89 ? -44.859 -1.423 -21.313 1.00 38.19 89 SER A C 1
ATOM 756 O O . SER A 1 89 ? -45.298 -2.567 -21.397 1.00 38.19 89 SER A O 1
ATOM 758 N N . LEU A 1 90 ? -44.618 -0.703 -22.415 1.00 37.75 90 LEU A N 1
ATOM 759 C CA . LEU A 1 90 ? -44.948 -1.204 -23.770 1.00 37.75 90 LEU A CA 1
ATOM 760 C C . LEU A 1 90 ? -43.828 -1.110 -24.825 1.00 37.75 90 LEU A C 1
ATOM 762 O O . LEU A 1 90 ? -44.118 -1.097 -26.015 1.00 37.75 90 LEU A O 1
ATOM 766 N N . SER A 1 91 ? -42.551 -1.134 -24.423 1.00 41.50 91 SER A N 1
ATOM 767 C CA . SER A 1 91 ? -41.429 -1.115 -25.390 1.00 41.50 91 SER A CA 1
ATOM 768 C C . SER A 1 91 ? -40.290 -2.102 -25.095 1.00 41.50 91 SER A C 1
ATOM 770 O O . SER A 1 91 ? -39.164 -1.891 -25.543 1.00 41.50 91 SER A O 1
ATOM 772 N N . ARG A 1 92 ? -40.543 -3.190 -24.349 1.00 45.47 92 ARG A N 1
ATOM 773 C CA . ARG A 1 92 ? -39.487 -4.157 -23.973 1.00 45.47 92 ARG A CA 1
ATOM 774 C C . ARG A 1 92 ? -38.995 -5.063 -25.109 1.00 45.47 92 ARG A C 1
ATOM 776 O O . ARG A 1 92 ? -37.901 -5.602 -24.982 1.00 45.47 92 ARG A O 1
ATOM 783 N N . ASP A 1 93 ? -39.710 -5.148 -26.231 1.00 41.53 93 ASP A N 1
ATOM 784 C CA . ASP A 1 93 ? -39.377 -6.106 -27.299 1.00 41.53 93 ASP A CA 1
ATOM 785 C C . ASP A 1 93 ? -38.719 -5.498 -28.552 1.00 41.53 93 ASP A C 1
ATOM 787 O O . ASP A 1 93 ? -38.441 -6.221 -29.504 1.00 41.53 93 ASP A O 1
ATOM 791 N N . LEU A 1 94 ? -38.384 -4.198 -28.558 1.00 38.75 94 LEU A N 1
ATOM 792 C CA . LEU A 1 94 ? -37.695 -3.555 -29.698 1.00 38.75 94 LEU A CA 1
ATOM 793 C C . LEU A 1 94 ? -36.285 -3.013 -29.399 1.00 38.75 94 LEU A C 1
ATOM 795 O O . LEU A 1 94 ? -35.641 -2.468 -30.290 1.00 38.75 94 LEU A O 1
ATOM 799 N N . PHE A 1 95 ? -35.744 -3.221 -28.196 1.00 41.66 95 PHE A N 1
ATOM 800 C CA . PHE A 1 95 ? -34.387 -2.779 -27.835 1.00 41.66 95 PHE A CA 1
ATOM 801 C C . PHE A 1 95 ? -33.548 -3.909 -27.231 1.00 41.66 95 PHE A C 1
ATOM 803 O O . PHE A 1 95 ? -33.007 -3.792 -26.137 1.00 41.66 95 PHE A O 1
ATOM 810 N N . ARG A 1 96 ? -33.409 -5.022 -27.957 1.00 43.44 96 ARG A N 1
ATOM 811 C CA . ARG A 1 96 ? -32.549 -6.145 -27.546 1.00 43.44 96 ARG A CA 1
ATOM 812 C C . ARG A 1 96 ? -31.241 -6.234 -28.335 1.00 43.44 96 ARG A C 1
ATOM 814 O O . ARG A 1 96 ? -30.825 -7.338 -28.633 1.00 43.44 96 ARG A O 1
ATOM 821 N N . ASN A 1 97 ? -30.608 -5.115 -28.709 1.00 45.41 97 ASN A N 1
ATOM 822 C CA . ASN A 1 97 ? -29.266 -5.138 -29.328 1.00 45.41 97 ASN A CA 1
ATOM 823 C C . ASN A 1 97 ? -28.542 -3.773 -29.298 1.00 45.41 97 ASN A C 1
ATOM 825 O O . ASN A 1 97 ? -28.148 -3.240 -30.335 1.00 45.41 97 ASN A O 1
ATOM 829 N N . ARG A 1 98 ? -28.357 -3.171 -28.111 1.00 44.38 98 ARG A N 1
ATOM 830 C CA . ARG A 1 98 ? -27.459 -2.000 -27.971 1.00 44.38 98 ARG A CA 1
ATOM 831 C C . ARG A 1 98 ? -26.784 -1.808 -26.603 1.00 44.38 98 ARG A C 1
ATOM 833 O O . ARG A 1 98 ? -26.294 -0.713 -26.343 1.00 44.38 98 ARG A O 1
ATOM 840 N N . ASN A 1 99 ? -26.733 -2.838 -25.752 1.00 46.53 99 ASN A N 1
ATOM 841 C CA . ASN A 1 99 ? -26.315 -2.669 -24.348 1.00 46.53 99 ASN A CA 1
ATOM 842 C C . ASN A 1 99 ? -24.908 -3.178 -23.995 1.00 46.53 99 ASN A C 1
ATOM 844 O O . ASN A 1 99 ? -24.379 -2.764 -22.975 1.00 46.53 99 ASN A O 1
ATOM 848 N N . ASP A 1 100 ? -24.230 -3.954 -24.843 1.00 50.88 100 ASP A N 1
ATOM 849 C CA . ASP A 1 100 ? -22.971 -4.602 -24.429 1.00 50.88 100 ASP A CA 1
ATOM 850 C C . ASP A 1 100 ? -21.815 -3.605 -24.171 1.00 50.88 100 ASP A C 1
ATOM 852 O O . ASP A 1 100 ? -21.103 -3.677 -23.170 1.00 50.88 100 ASP A O 1
ATOM 856 N N . SER A 1 101 ? -21.672 -2.572 -25.011 1.00 51.03 101 SER A N 1
ATOM 857 C CA . SER A 1 101 ? -20.639 -1.538 -24.815 1.00 51.03 101 SER A CA 1
ATOM 858 C C . SER A 1 101 ? -20.950 -0.572 -23.667 1.00 51.03 101 SER A C 1
ATOM 860 O O . SER A 1 101 ? -20.028 -0.016 -23.070 1.00 51.03 101 SER A O 1
ATOM 862 N N . ARG A 1 102 ? -22.235 -0.363 -23.357 1.00 48.94 102 ARG A N 1
ATOM 863 C CA . ARG A 1 102 ? -22.675 0.535 -22.279 1.00 48.94 102 ARG A CA 1
ATOM 864 C C . ARG A 1 102 ? -22.504 -0.141 -20.917 1.00 48.94 102 ARG A C 1
ATOM 866 O O . ARG A 1 102 ? -21.918 0.461 -20.023 1.00 48.94 102 ARG A O 1
ATOM 873 N N . ASP A 1 103 ? -22.853 -1.422 -20.834 1.00 53.41 103 ASP A N 1
ATOM 874 C CA . ASP A 1 103 ? -22.648 -2.261 -19.649 1.00 53.41 103 ASP A CA 1
ATOM 875 C C . ASP A 1 103 ? -21.154 -2.475 -19.346 1.00 53.41 103 ASP A C 1
ATOM 877 O O . ASP A 1 103 ? -20.754 -2.653 -18.193 1.00 53.41 103 ASP A O 1
ATOM 881 N N . HIS A 1 104 ? -20.287 -2.480 -20.366 1.00 53.16 104 HIS A N 1
ATOM 882 C CA . HIS A 1 104 ? -18.841 -2.584 -20.152 1.00 53.16 104 HIS A CA 1
ATOM 883 C C . HIS A 1 104 ? -18.225 -1.275 -19.635 1.00 53.16 104 HIS A C 1
ATOM 885 O O . HIS A 1 104 ? -17.353 -1.305 -18.765 1.00 53.16 104 HIS A O 1
ATOM 891 N N . LEU A 1 105 ? -18.697 -0.126 -20.125 1.00 53.50 105 LEU A N 1
ATOM 892 C CA . LEU A 1 105 ? -18.235 1.187 -19.676 1.00 53.50 105 LEU A CA 1
ATOM 893 C C . LEU A 1 105 ? -18.684 1.495 -18.237 1.00 53.50 105 LEU A C 1
ATOM 895 O O . LEU A 1 105 ? -17.883 2.007 -17.457 1.00 53.50 105 LEU A O 1
ATOM 899 N N . GLU A 1 106 ? -19.917 1.134 -17.867 1.00 53.44 106 GLU A N 1
ATOM 900 C CA . GLU A 1 106 ? -20.430 1.287 -16.496 1.00 53.44 106 GLU A CA 1
ATOM 901 C C . GLU A 1 106 ? -19.677 0.398 -15.493 1.00 53.44 106 GLU A C 1
ATOM 903 O O . GLU A 1 106 ? -19.293 0.879 -14.425 1.00 53.44 106 GLU A O 1
ATOM 908 N N . ARG A 1 107 ? -19.354 -0.853 -15.856 1.00 55.72 107 ARG A N 1
ATOM 909 C CA . ARG A 1 107 ? -18.509 -1.734 -15.023 1.00 55.72 107 ARG A CA 1
ATOM 910 C C . ARG A 1 107 ? -17.104 -1.171 -14.806 1.00 55.72 107 ARG A C 1
ATOM 912 O O . ARG A 1 107 ? -16.647 -1.094 -13.672 1.00 55.72 107 ARG A O 1
ATOM 919 N N . ASN A 1 108 ? -16.455 -0.688 -15.867 1.00 58.12 108 ASN A N 1
ATOM 920 C CA . ASN A 1 108 ? -15.126 -0.074 -15.764 1.00 58.12 108 ASN A CA 1
ATOM 921 C C . ASN A 1 108 ? -15.120 1.189 -14.884 1.00 58.12 108 ASN A C 1
ATOM 923 O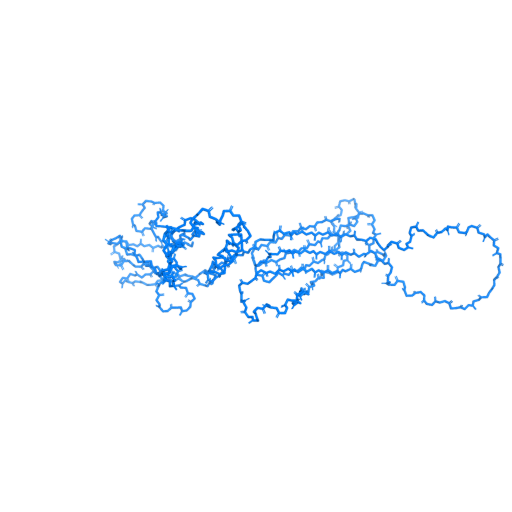 O . ASN A 1 108 ? -14.109 1.503 -14.255 1.00 58.12 108 ASN A O 1
ATOM 927 N N . HIS A 1 109 ? -16.226 1.937 -14.854 1.00 58.22 109 HIS A N 1
ATOM 928 C CA . HIS A 1 109 ? -16.367 3.107 -13.992 1.00 58.22 109 HIS A CA 1
ATOM 929 C C . HIS A 1 109 ? -16.523 2.713 -12.517 1.00 58.22 109 HIS A C 1
ATOM 931 O O . HIS A 1 109 ? -15.857 3.299 -11.664 1.00 58.22 109 HIS A O 1
ATOM 937 N N . LEU A 1 110 ? -17.340 1.696 -12.223 1.00 58.72 110 LEU A N 1
ATOM 938 C CA . LEU A 1 110 ? -17.546 1.191 -10.864 1.00 58.72 110 LEU A CA 1
ATOM 939 C C . LEU A 1 110 ? -16.256 0.598 -10.272 1.00 58.72 110 LEU A C 1
ATOM 941 O O . LEU A 1 110 ? -15.881 0.955 -9.156 1.00 58.72 110 LEU A O 1
ATOM 945 N N . ASP A 1 111 ? -15.526 -0.210 -11.049 1.00 62.25 111 ASP A N 1
ATOM 946 C CA . ASP A 1 111 ? -14.246 -0.797 -10.625 1.00 62.25 111 ASP A CA 1
ATOM 947 C C . ASP A 1 111 ? -13.202 0.288 -10.311 1.00 62.25 111 ASP A C 1
ATOM 949 O O . ASP A 1 111 ? -12.471 0.205 -9.322 1.00 62.25 111 ASP A O 1
ATOM 953 N N . ARG A 1 112 ? -13.155 1.361 -11.115 1.00 61.78 112 ARG A N 1
ATOM 954 C CA . ARG A 1 112 ? -12.257 2.502 -10.872 1.00 61.78 112 ARG A CA 1
ATOM 955 C C . ARG A 1 112 ? -12.630 3.299 -9.625 1.00 61.78 112 ARG A C 1
ATOM 957 O O . ARG A 1 112 ? -11.730 3.748 -8.919 1.00 61.78 112 ARG A O 1
ATOM 964 N N . GLN A 1 113 ? -13.920 3.488 -9.352 1.00 60.97 113 GLN A N 1
ATOM 965 C CA . GLN A 1 113 ? -14.380 4.168 -8.136 1.00 60.97 113 GLN A CA 1
ATOM 966 C C . GLN A 1 113 ? -14.081 3.342 -6.882 1.00 60.97 113 GLN A C 1
ATOM 968 O O . GLN A 1 113 ? -13.609 3.890 -5.887 1.00 60.97 113 GLN A O 1
ATOM 973 N N . GLN A 1 114 ? -14.293 2.027 -6.948 1.00 63.50 114 GLN A N 1
ATOM 974 C CA . GLN A 1 114 ? -13.971 1.116 -5.856 1.00 63.50 114 GLN A CA 1
ATOM 975 C C . GLN A 1 114 ? -12.467 1.117 -5.546 1.00 63.50 114 GLN A C 1
ATOM 977 O O . GLN A 1 114 ? -12.079 1.264 -4.387 1.00 63.50 114 GLN A O 1
ATOM 982 N N . LEU A 1 115 ? -11.624 1.027 -6.578 1.00 65.06 115 LEU A N 1
ATOM 983 C CA . LEU A 1 115 ? -10.172 1.068 -6.426 1.00 65.06 115 LEU A CA 1
ATOM 984 C C . LEU A 1 115 ? -9.682 2.404 -5.848 1.00 65.06 115 LEU A C 1
ATOM 986 O O . LEU A 1 115 ? -8.784 2.431 -5.008 1.00 65.06 115 LEU A O 1
ATOM 990 N N . ALA A 1 116 ? -10.288 3.518 -6.271 1.00 66.00 116 ALA A N 1
ATOM 991 C CA . ALA A 1 116 ? -9.966 4.834 -5.736 1.00 66.00 116 ALA A CA 1
ATOM 992 C C . ALA A 1 116 ? -10.275 4.931 -4.235 1.00 66.00 116 ALA A C 1
ATOM 994 O O . ALA A 1 116 ? -9.454 5.474 -3.500 1.00 66.00 116 ALA A O 1
ATOM 995 N N . PHE A 1 117 ? -11.399 4.368 -3.777 1.00 66.62 117 PHE A N 1
ATOM 996 C CA . PHE A 1 117 ? -11.767 4.357 -2.359 1.00 66.62 117 PHE A CA 1
ATOM 997 C C . PHE A 1 117 ? -10.862 3.440 -1.522 1.00 66.62 117 PHE A C 1
ATOM 999 O O . PHE A 1 117 ? -10.460 3.802 -0.420 1.00 66.62 117 PHE A O 1
ATOM 1006 N N . GLU A 1 118 ? -10.471 2.273 -2.046 1.00 72.19 118 GLU A N 1
ATOM 1007 C CA . GLU A 1 118 ? -9.516 1.382 -1.366 1.00 72.19 118 GLU A CA 1
ATOM 1008 C C . GLU A 1 118 ? -8.163 2.073 -1.145 1.00 72.19 118 GLU A C 1
ATOM 1010 O O . GLU A 1 118 ? -7.567 1.968 -0.072 1.00 72.19 118 GLU A O 1
ATOM 1015 N N . ILE A 1 119 ? -7.714 2.874 -2.113 1.00 75.56 119 ILE A N 1
ATOM 1016 C CA . ILE A 1 119 ? -6.516 3.703 -1.966 1.00 75.56 119 ILE A CA 1
ATOM 1017 C C . ILE A 1 119 ? -6.689 4.762 -0.861 1.00 75.56 119 ILE A C 1
ATOM 1019 O O . ILE A 1 119 ? -5.734 5.008 -0.123 1.00 75.56 119 ILE A O 1
ATOM 1023 N N . GLU A 1 120 ? -7.882 5.341 -0.679 1.00 77.81 120 GLU A N 1
ATOM 1024 C CA . GLU A 1 120 ? -8.180 6.298 0.407 1.00 77.81 120 GLU A CA 1
ATOM 1025 C C . GLU A 1 120 ? -8.159 5.670 1.806 1.00 77.81 120 GLU A C 1
ATOM 1027 O O . GLU A 1 120 ? -8.095 6.391 2.803 1.00 77.81 120 GLU A O 1
ATOM 1032 N N . LEU A 1 121 ? -8.185 4.338 1.914 1.00 84.38 121 LEU A N 1
ATOM 1033 C CA . LEU A 1 121 ? -7.929 3.642 3.175 1.00 84.38 121 LEU A CA 1
ATOM 1034 C C . LEU A 1 121 ? -6.431 3.557 3.500 1.00 84.38 121 LEU A C 1
ATOM 1036 O O . LEU A 1 121 ? -6.071 3.131 4.596 1.00 84.38 121 LEU A O 1
ATOM 1040 N N . SER A 1 122 ? -5.541 3.971 2.600 1.00 87.00 122 SER A N 1
ATOM 1041 C CA . SER A 1 122 ? -4.122 4.103 2.931 1.00 87.00 122 SER A CA 1
ATOM 1042 C C . SER A 1 122 ? -3.913 5.261 3.901 1.00 87.00 122 SER A C 1
ATOM 1044 O O . SER A 1 122 ? -4.476 6.337 3.721 1.00 87.00 122 SER A O 1
ATOM 1046 N N . GLY A 1 123 ? -3.080 5.063 4.914 1.00 88.94 123 GLY A N 1
ATOM 1047 C CA . GLY A 1 123 ? -2.842 6.082 5.930 1.00 88.94 123 GLY A CA 1
ATOM 1048 C C . GLY A 1 123 ? -2.131 5.533 7.153 1.00 88.94 123 GLY A C 1
ATOM 1049 O O . GLY A 1 123 ? -1.752 4.357 7.206 1.00 88.94 123 GLY A O 1
ATOM 1050 N N . ASN A 1 124 ? -1.953 6.398 8.144 1.00 92.94 124 ASN A N 1
ATOM 1051 C CA . ASN A 1 124 ? -1.444 6.008 9.449 1.00 92.94 124 ASN A CA 1
ATOM 1052 C C . ASN A 1 124 ? -2.607 5.559 10.324 1.00 92.94 124 ASN A C 1
ATOM 1054 O O . ASN A 1 124 ? -3.655 6.184 10.360 1.00 92.94 124 ASN A O 1
ATOM 1058 N N . TYR A 1 125 ? -2.429 4.473 11.051 1.00 94.38 125 TYR A N 1
ATOM 1059 C CA . TYR A 1 125 ? -3.435 3.907 11.928 1.00 94.38 125 TYR A CA 1
ATOM 1060 C C . TYR A 1 125 ? -2.871 3.867 13.335 1.00 94.38 125 TYR A C 1
ATOM 1062 O O . TYR A 1 125 ? -1.805 3.296 13.569 1.00 94.38 125 TYR A O 1
ATOM 1070 N N . THR A 1 126 ? -3.596 4.471 14.269 1.00 95.88 126 THR A N 1
ATOM 1071 C CA . THR A 1 126 ? -3.231 4.494 15.684 1.00 95.88 126 THR A CA 1
ATOM 1072 C C . THR A 1 126 ? -4.207 3.626 16.456 1.00 95.88 126 THR A C 1
ATOM 1074 O O . THR A 1 126 ? -5.395 3.934 16.513 1.00 95.88 126 THR A O 1
ATOM 1077 N N . CYS A 1 127 ? -3.717 2.555 17.066 1.00 96.44 127 CYS A N 1
ATOM 1078 C CA . CYS A 1 127 ? -4.454 1.844 18.096 1.00 96.44 127 CYS A CA 1
ATOM 1079 C C . CYS A 1 127 ? -4.212 2.520 19.447 1.00 96.44 127 CYS A C 1
ATOM 1081 O O . CYS A 1 127 ? -3.063 2.743 19.821 1.00 96.44 127 CYS A O 1
ATOM 1083 N N . VAL A 1 128 ? -5.277 2.799 20.190 1.00 96.38 128 VAL A N 1
ATOM 1084 C CA . VAL A 1 128 ? -5.241 3.247 21.583 1.00 96.38 128 VAL A CA 1
ATOM 1085 C C . VAL A 1 128 ? -5.919 2.186 22.438 1.00 96.38 128 VAL A C 1
ATOM 1087 O O . VAL A 1 128 ? -7.079 1.838 22.202 1.00 96.38 128 VAL A O 1
ATOM 1090 N N . ILE A 1 129 ? -5.194 1.693 23.433 1.00 95.56 129 ILE A N 1
ATOM 1091 C CA . ILE A 1 129 ? -5.665 0.748 24.439 1.00 95.56 129 ILE A CA 1
ATOM 1092 C C . ILE A 1 129 ? -5.838 1.539 25.727 1.00 95.56 129 ILE A C 1
ATOM 1094 O O . ILE A 1 129 ? -4.882 2.145 26.198 1.00 95.56 129 ILE A O 1
ATOM 1098 N N . ALA A 1 130 ? -7.044 1.570 26.280 1.00 95.00 130 ALA A N 1
ATOM 1099 C CA . ALA A 1 130 ? -7.336 2.303 27.505 1.00 95.00 130 ALA A CA 1
ATOM 1100 C C . ALA A 1 130 ? -8.023 1.397 28.528 1.00 95.00 130 ALA A C 1
ATOM 1102 O O . ALA A 1 130 ? -8.917 0.633 28.175 1.00 95.00 130 ALA A O 1
ATOM 1103 N N . SER A 1 131 ? -7.626 1.522 29.788 1.00 93.25 131 SER A N 1
ATOM 1104 C CA . SER A 1 131 ? -8.317 1.003 30.968 1.00 93.25 131 SER A CA 1
ATOM 1105 C C . SER A 1 131 ? -8.555 2.159 31.951 1.00 93.25 131 SER A C 1
ATOM 1107 O O . SER A 1 131 ? -8.201 3.307 31.677 1.00 93.25 131 SER A O 1
ATOM 1109 N N . ILE A 1 132 ? -9.148 1.888 33.117 1.00 89.75 132 ILE A N 1
ATOM 1110 C CA . ILE A 1 132 ? -9.220 2.891 34.197 1.00 89.75 132 ILE A CA 1
ATOM 1111 C C . ILE A 1 132 ? -7.815 3.252 34.717 1.00 89.75 132 ILE A C 1
ATOM 1113 O O . ILE A 1 132 ? -7.606 4.370 35.184 1.00 89.75 132 ILE A O 1
ATOM 1117 N N . MET A 1 133 ? -6.858 2.319 34.669 1.00 88.25 133 MET A N 1
ATOM 1118 C CA . MET A 1 133 ? -5.535 2.491 35.283 1.00 88.25 133 MET A CA 1
ATOM 1119 C C . MET A 1 133 ? -4.466 2.986 34.320 1.00 88.25 133 MET A C 1
ATOM 1121 O O . MET A 1 133 ? -3.547 3.685 34.745 1.00 88.25 133 MET A O 1
ATOM 1125 N N . SER A 1 134 ? -4.553 2.618 33.045 1.00 89.81 134 SER A N 1
ATOM 1126 C CA . SER A 1 134 ? -3.495 2.889 32.081 1.00 89.81 134 SER A CA 1
ATOM 1127 C C . SER A 1 134 ? -4.047 3.182 30.690 1.00 89.81 134 SER A C 1
ATOM 1129 O O . SER A 1 134 ? -5.171 2.821 30.339 1.00 89.81 134 SER A O 1
ATOM 1131 N N . GLN A 1 135 ? -3.237 3.865 29.888 1.00 93.56 135 GLN A N 1
ATOM 1132 C CA . GLN A 1 135 ? -3.478 4.028 28.466 1.00 93.56 135 GLN A CA 1
ATOM 1133 C C . GLN A 1 135 ? -2.160 3.834 27.725 1.00 93.56 135 GLN A C 1
ATOM 1135 O O . GLN A 1 135 ? -1.151 4.433 28.091 1.00 93.56 135 GLN A O 1
ATOM 1140 N N . ASP A 1 136 ? -2.198 3.039 26.665 1.00 93.62 136 ASP A N 1
ATOM 1141 C CA . ASP A 1 136 ? -1.081 2.826 25.754 1.00 93.62 136 ASP A CA 1
ATOM 1142 C C . ASP A 1 136 ? -1.536 3.026 24.304 1.00 93.62 136 ASP A C 1
ATOM 1144 O O . ASP A 1 136 ? -2.731 2.990 23.988 1.00 93.62 136 ASP A O 1
ATOM 1148 N N . SER A 1 137 ? -0.592 3.274 23.401 1.00 94.75 137 SER A N 1
ATOM 1149 C CA . SER A 1 137 ? -0.897 3.450 21.988 1.00 94.75 137 SER A CA 1
ATOM 1150 C C . SER A 1 137 ? 0.192 2.905 21.083 1.00 94.75 137 SER A C 1
ATOM 1152 O O . SER A 1 137 ? 1.381 2.980 21.380 1.00 94.75 137 SER A O 1
ATOM 1154 N N . ARG A 1 138 ? -0.226 2.401 19.923 1.00 92.94 138 ARG A N 1
ATOM 1155 C CA . ARG A 1 138 ? 0.671 1.951 18.862 1.00 92.94 138 ARG A CA 1
ATOM 1156 C C . ARG A 1 138 ? 0.237 2.481 17.524 1.00 92.94 138 ARG A C 1
ATOM 1158 O O . ARG A 1 138 ? -0.951 2.627 17.263 1.00 92.94 138 ARG A O 1
ATOM 1165 N N . GLN A 1 139 ? 1.218 2.714 16.668 1.00 92.25 139 GLN A N 1
ATOM 1166 C CA . GLN A 1 139 ? 1.004 3.242 15.334 1.00 92.25 139 GLN A CA 1
ATOM 1167 C C . GLN A 1 139 ? 1.563 2.286 14.288 1.00 92.25 139 GLN A C 1
ATOM 1169 O O . GLN A 1 139 ? 2.586 1.637 14.501 1.00 92.25 139 GLN A O 1
ATOM 1174 N N . GLY A 1 140 ? 0.888 2.214 13.150 1.00 90.00 140 GLY A N 1
ATOM 1175 C CA . GLY A 1 140 ? 1.358 1.517 11.962 1.00 90.00 140 GLY A CA 1
ATOM 1176 C C . GLY A 1 140 ? 0.699 2.099 10.721 1.00 90.00 140 GLY A C 1
ATOM 1177 O O . GLY A 1 140 ? -0.374 2.686 10.810 1.00 90.00 140 GLY A O 1
ATOM 1178 N N . SER A 1 141 ? 1.325 1.952 9.562 1.00 89.62 141 SER A N 1
ATOM 1179 C CA . SER A 1 141 ? 0.765 2.449 8.304 1.00 89.62 141 SER A CA 1
ATOM 1180 C C . SER A 1 141 ? 0.159 1.300 7.505 1.00 89.62 141 SER A C 1
ATOM 1182 O O . SER A 1 141 ? 0.731 0.211 7.440 1.00 89.62 141 SER A O 1
ATOM 1184 N N . VAL A 1 142 ? -0.989 1.545 6.879 1.00 87.00 142 VAL A N 1
ATOM 1185 C CA . VAL A 1 142 ? -1.566 0.649 5.869 1.00 87.00 142 VAL A CA 1
ATOM 1186 C C . VAL A 1 142 ? -1.443 1.324 4.517 1.00 87.00 142 VAL A C 1
ATOM 1188 O O . VAL A 1 142 ? -1.677 2.526 4.393 1.00 87.00 142 VAL A O 1
ATOM 1191 N N . PHE A 1 143 ? -1.064 0.545 3.509 1.00 83.88 143 PHE A N 1
ATOM 1192 C CA . PHE A 1 143 ? -0.861 1.042 2.161 1.00 83.88 143 PHE A CA 1
ATOM 1193 C C . PHE A 1 143 ? -1.481 0.093 1.135 1.00 83.88 143 PHE A C 1
ATOM 1195 O O . PHE A 1 143 ? -1.137 -1.089 1.099 1.00 83.88 143 PHE A O 1
ATOM 1202 N N . PHE A 1 144 ? -2.376 0.620 0.302 1.00 84.44 144 PHE A N 1
ATOM 1203 C CA . PHE A 1 144 ? -2.961 -0.089 -0.832 1.00 84.44 144 PHE A CA 1
ATOM 1204 C C . PHE A 1 144 ? -2.241 0.313 -2.120 1.00 84.44 144 PHE A C 1
ATOM 1206 O O . PHE A 1 144 ? -1.968 1.489 -2.362 1.00 84.44 144 PHE A O 1
ATOM 1213 N N . TYR A 1 145 ? -1.927 -0.677 -2.952 1.00 85.75 145 TYR A N 1
ATOM 1214 C CA . TYR A 1 145 ? -1.209 -0.479 -4.205 1.00 85.75 145 TYR A CA 1
ATOM 1215 C C . TYR A 1 145 ? -1.852 -1.285 -5.328 1.00 85.75 145 TYR A C 1
ATOM 1217 O O . TYR A 1 145 ? -2.508 -2.299 -5.085 1.00 85.75 145 TYR A O 1
ATOM 1225 N N . VAL A 1 146 ? -1.635 -0.838 -6.563 1.00 85.38 146 VAL A N 1
ATOM 1226 C CA . VAL A 1 146 ? -2.065 -1.563 -7.760 1.00 85.38 146 VAL A CA 1
ATOM 1227 C C . VAL A 1 146 ? -0.819 -2.172 -8.387 1.00 85.38 146 VAL A C 1
ATOM 1229 O O . VAL A 1 146 ? 0.067 -1.412 -8.796 1.00 85.38 146 VAL A O 1
ATOM 1232 N N . PRO A 1 147 ? -0.695 -3.510 -8.436 1.00 89.62 147 PRO A N 1
ATOM 1233 C CA . PRO A 1 147 ? 0.415 -4.155 -9.122 1.00 89.62 147 PRO A CA 1
ATOM 1234 C C . PRO A 1 147 ? 0.361 -3.845 -10.626 1.00 89.62 147 PRO A C 1
ATOM 1236 O O . PRO A 1 147 ? -0.722 -3.632 -11.168 1.00 89.62 147 PRO A O 1
ATOM 1239 N N . PRO A 1 148 ? 1.503 -3.853 -11.333 1.00 91.81 148 PRO A N 1
ATOM 1240 C CA . PRO A 1 148 ? 1.522 -3.539 -12.754 1.00 91.81 148 PRO A CA 1
ATOM 1241 C C . PRO A 1 148 ? 0.706 -4.565 -13.545 1.00 91.81 148 PRO A C 1
ATOM 1243 O O . PRO A 1 148 ? 0.990 -5.765 -13.498 1.00 91.81 148 PRO A O 1
ATOM 1246 N N . LYS A 1 149 ? -0.255 -4.095 -14.342 1.00 90.94 149 LYS A N 1
ATOM 1247 C CA . LYS A 1 149 ? -0.978 -4.951 -15.294 1.00 90.94 149 LYS A CA 1
ATOM 1248 C C . LYS A 1 149 ? -0.036 -5.502 -16.361 1.00 90.94 149 LYS A C 1
ATOM 1250 O O . LYS A 1 149 ? -0.169 -6.647 -16.791 1.00 90.94 149 LYS A O 1
ATOM 1255 N N . LYS A 1 150 ? 0.929 -4.681 -16.780 1.00 93.38 150 LYS A N 1
ATOM 1256 C CA . LYS A 1 150 ? 1.966 -5.044 -17.746 1.00 93.38 150 LYS A CA 1
ATOM 1257 C C . LYS A 1 150 ? 3.310 -4.483 -17.298 1.00 93.38 150 LYS A C 1
ATOM 1259 O O . LYS A 1 150 ? 3.396 -3.318 -16.922 1.00 93.38 150 LYS A O 1
ATOM 1264 N N . PHE A 1 151 ? 4.357 -5.304 -17.363 1.00 95.19 151 PHE A N 1
ATOM 1265 C CA . PHE A 1 151 ? 5.735 -4.888 -17.094 1.00 95.19 151 PHE A CA 1
ATOM 1266 C C . PHE A 1 151 ? 6.691 -5.529 -18.101 1.00 95.19 151 PHE A C 1
ATOM 1268 O O . PHE A 1 151 ? 6.940 -6.743 -18.054 1.00 95.19 151 PHE A O 1
ATOM 1275 N N . GLU A 1 152 ? 7.210 -4.700 -19.006 1.00 95.62 152 GLU A N 1
ATOM 1276 C CA . GLU A 1 152 ? 8.019 -5.102 -20.156 1.00 95.62 152 GLU A CA 1
ATOM 1277 C C . GLU A 1 152 ? 9.391 -4.439 -20.158 1.00 95.62 152 GLU A C 1
ATOM 1279 O O . GLU A 1 152 ? 9.553 -3.272 -19.799 1.00 95.62 152 GLU A O 1
ATOM 1284 N N . PHE A 1 153 ? 10.374 -5.205 -20.623 1.00 94.94 153 PHE A N 1
ATOM 1285 C CA . PHE A 1 153 ? 11.747 -4.765 -20.785 1.00 94.94 153 PHE A CA 1
ATOM 1286 C C . PHE A 1 153 ? 12.279 -5.247 -22.134 1.00 94.94 153 PHE A C 1
ATOM 1288 O O . PHE A 1 153 ? 12.374 -6.452 -22.381 1.00 94.94 153 PHE A O 1
ATOM 1295 N N . ASN A 1 154 ? 12.583 -4.307 -23.027 1.00 93.69 154 ASN A N 1
ATOM 1296 C CA . ASN A 1 154 ? 12.915 -4.561 -24.424 1.00 93.69 154 ASN A CA 1
ATOM 1297 C C . ASN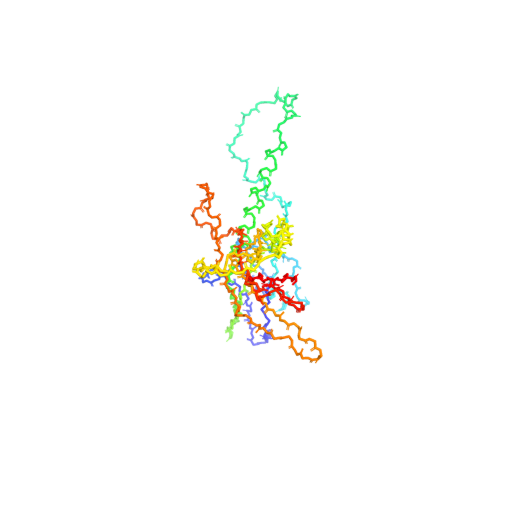 A 1 154 ? 14.205 -3.856 -24.836 1.00 93.69 154 ASN A C 1
ATOM 1299 O O . ASN A 1 154 ? 14.517 -2.778 -24.342 1.00 93.69 154 ASN A O 1
ATOM 1303 N N . ILE A 1 155 ? 14.940 -4.488 -25.748 1.00 88.69 155 ILE A N 1
ATOM 1304 C CA . ILE A 1 155 ? 16.157 -3.952 -26.355 1.00 88.69 155 ILE A CA 1
ATOM 1305 C C . ILE A 1 155 ? 15.918 -3.978 -27.861 1.00 88.69 155 ILE A C 1
ATOM 1307 O O . ILE A 1 155 ? 15.574 -5.027 -28.406 1.00 88.69 155 ILE A O 1
ATOM 1311 N N . TYR A 1 156 ? 16.061 -2.829 -28.507 1.00 86.44 156 TYR A N 1
ATOM 1312 C CA . TYR A 1 156 ? 15.894 -2.637 -29.940 1.00 86.44 156 TYR A CA 1
ATOM 1313 C C . TYR A 1 156 ? 17.252 -2.305 -30.555 1.00 86.44 156 TYR A C 1
ATOM 1315 O O . TYR A 1 156 ? 17.933 -1.378 -30.113 1.00 86.44 156 TYR A O 1
ATOM 1323 N N . SER A 1 157 ? 17.651 -3.038 -31.588 1.00 78.50 157 SER A N 1
ATOM 1324 C CA . SER A 1 157 ? 18.785 -2.659 -32.429 1.00 78.50 157 SER A CA 1
ATOM 1325 C C . SER A 1 157 ? 18.392 -1.493 -33.336 1.00 78.50 157 SER A C 1
ATOM 1327 O O . SER A 1 157 ? 17.300 -1.491 -33.900 1.00 78.50 157 SER A O 1
ATOM 1329 N N . SER A 1 158 ? 19.287 -0.522 -33.519 1.00 62.59 158 SER A N 1
ATOM 1330 C CA . SER A 1 158 ? 19.179 0.430 -34.628 1.00 62.59 158 SER A CA 1
ATOM 1331 C C . SER A 1 158 ? 19.249 -0.363 -35.939 1.00 62.59 158 SER A C 1
ATOM 1333 O O . SER A 1 158 ? 20.295 -0.913 -36.265 1.00 62.59 158 SER A O 1
ATOM 1335 N N . GLU A 1 159 ? 18.153 -0.465 -36.692 1.00 56.41 159 GLU A N 1
ATOM 1336 C CA . GLU A 1 159 ? 18.067 -1.238 -37.951 1.00 56.41 159 GLU A CA 1
ATOM 1337 C C . GLU A 1 159 ? 18.992 -0.732 -39.081 1.00 56.41 159 GLU A C 1
ATOM 1339 O O . GLU A 1 159 ? 18.966 -1.262 -40.189 1.00 56.41 159 GLU A O 1
ATOM 1344 N N . LYS A 1 160 ? 19.832 0.282 -38.842 1.00 50.97 160 LYS A N 1
ATOM 1345 C CA . LYS A 1 160 ? 20.643 0.913 -39.893 1.00 50.97 160 LYS A CA 1
ATOM 1346 C C . LYS A 1 160 ? 21.959 0.202 -40.238 1.00 50.97 160 LYS A C 1
ATOM 1348 O O . LYS A 1 160 ? 22.546 0.566 -41.252 1.00 50.97 160 LYS A O 1
ATOM 1353 N N . ASP A 1 161 ? 22.383 -0.828 -39.499 1.00 50.06 161 ASP A N 1
ATOM 1354 C CA . ASP A 1 161 ? 23.721 -1.429 -39.689 1.00 50.06 161 ASP A CA 1
ATOM 1355 C C . ASP A 1 161 ? 23.748 -2.884 -40.204 1.00 50.06 161 ASP A C 1
ATOM 1357 O O . ASP A 1 161 ? 24.827 -3.437 -40.400 1.00 50.06 161 ASP A O 1
ATOM 1361 N N . LEU A 1 162 ? 22.603 -3.508 -40.511 1.00 49.12 162 LEU A N 1
ATOM 1362 C CA . LEU A 1 162 ? 22.581 -4.864 -41.102 1.00 49.12 162 LEU A CA 1
ATOM 1363 C C . LEU A 1 162 ? 22.613 -4.893 -42.641 1.00 49.12 162 LEU A C 1
ATOM 1365 O O . LEU A 1 162 ? 22.822 -5.958 -43.211 1.00 49.12 162 LEU A O 1
ATOM 1369 N N . ASN A 1 163 ? 22.486 -3.741 -43.312 1.00 43.84 163 ASN A N 1
ATOM 1370 C CA . ASN A 1 163 ? 22.477 -3.639 -44.779 1.00 43.84 163 ASN A CA 1
ATOM 1371 C C . ASN A 1 163 ? 23.491 -2.614 -45.325 1.00 43.84 163 ASN A C 1
ATOM 1373 O O . ASN A 1 163 ? 23.186 -1.880 -46.265 1.00 43.84 163 ASN A O 1
ATOM 1377 N N . LYS A 1 164 ? 24.711 -2.554 -44.778 1.00 40.66 164 LYS A N 1
ATOM 1378 C CA . LYS A 1 164 ? 25.836 -1.986 -45.538 1.00 40.66 164 LYS A CA 1
ATOM 1379 C C . LYS A 1 164 ? 26.568 -3.127 -46.247 1.00 40.66 164 LYS A C 1
ATOM 1381 O O . LYS A 1 164 ? 27.131 -3.984 -45.565 1.00 40.66 164 LYS A O 1
ATOM 1386 N N . PRO A 1 165 ? 26.566 -3.174 -47.592 1.00 38.28 165 PRO A N 1
ATOM 1387 C CA . PRO A 1 165 ? 27.447 -4.073 -48.321 1.00 38.28 165 PRO A CA 1
ATOM 1388 C C . PRO A 1 165 ? 28.885 -3.788 -47.884 1.00 38.28 165 PRO A C 1
ATOM 1390 O O . PRO A 1 165 ? 29.308 -2.630 -47.879 1.00 38.28 165 PRO A O 1
ATOM 1393 N N . LYS A 1 166 ? 29.642 -4.829 -47.524 1.00 42.94 166 LYS A N 1
ATOM 1394 C CA . LYS A 1 166 ? 31.102 -4.740 -47.547 1.00 42.94 166 LYS A CA 1
ATOM 1395 C C . LYS A 1 166 ? 31.488 -4.506 -49.005 1.00 42.94 166 LYS A C 1
ATOM 1397 O O . LYS A 1 166 ? 31.427 -5.437 -49.801 1.00 42.94 166 LYS A O 1
ATOM 1402 N N . ILE A 1 167 ? 31.799 -3.263 -49.358 1.00 45.34 167 ILE A N 1
ATOM 1403 C CA . ILE A 1 167 ? 32.548 -2.987 -50.579 1.00 45.34 167 ILE A CA 1
ATOM 1404 C C . ILE A 1 167 ? 33.981 -3.373 -50.242 1.00 45.34 167 ILE A C 1
ATOM 1406 O O . ILE A 1 167 ? 34.673 -2.674 -49.505 1.00 45.34 167 ILE A O 1
ATOM 1410 N N . ASP A 1 168 ? 34.346 -4.565 -50.685 1.00 49.84 168 ASP A N 1
ATOM 1411 C CA . ASP A 1 168 ? 35.718 -5.033 -50.718 1.00 49.84 168 ASP A CA 1
ATOM 1412 C C . ASP A 1 168 ? 36.320 -4.445 -51.996 1.00 49.84 168 ASP A C 1
ATOM 1414 O O . ASP A 1 168 ? 36.149 -5.007 -53.069 1.00 49.84 168 ASP A O 1
ATOM 1418 N N . ASP A 1 169 ? 36.927 -3.265 -51.900 1.00 43.50 169 ASP A N 1
ATOM 1419 C CA . ASP A 1 169 ? 37.760 -2.734 -52.975 1.00 43.50 169 ASP A CA 1
ATOM 1420 C C . ASP A 1 169 ? 39.033 -2.167 -52.359 1.00 43.50 169 ASP A C 1
ATOM 1422 O O . ASP A 1 169 ? 39.062 -1.096 -51.749 1.00 43.50 169 ASP A O 1
ATOM 1426 N N . GLY A 1 170 ? 40.107 -2.938 -52.507 1.00 51.09 170 GLY A N 1
ATOM 1427 C CA . GLY A 1 170 ? 41.448 -2.438 -52.297 1.00 51.09 170 GLY A CA 1
ATOM 1428 C C . GLY A 1 170 ? 41.769 -1.384 -53.348 1.00 51.09 170 GLY A C 1
ATOM 1429 O O . GLY A 1 170 ? 41.748 -1.673 -54.542 1.00 51.09 170 GLY A O 1
ATOM 1430 N N . ASN A 1 171 ? 42.121 -0.180 -52.906 1.00 41.47 171 ASN A N 1
ATOM 1431 C CA . ASN A 1 171 ? 43.204 0.563 -53.528 1.00 41.47 171 ASN A CA 1
ATOM 1432 C C . ASN A 1 171 ? 43.711 1.715 -52.660 1.00 41.47 171 ASN A C 1
ATOM 1434 O O . ASN A 1 171 ? 43.021 2.287 -51.824 1.00 41.47 171 ASN A O 1
ATOM 1438 N N . ASP A 1 172 ? 44.981 1.972 -52.909 1.00 45.88 172 ASP A N 1
ATOM 1439 C CA . ASP A 1 172 ? 45.939 2.831 -52.240 1.00 45.88 172 ASP A CA 1
ATOM 1440 C C . ASP A 1 172 ? 45.651 4.348 -52.347 1.00 45.88 172 ASP A C 1
ATOM 1442 O O . ASP A 1 172 ? 45.193 4.826 -53.384 1.00 45.88 172 ASP A O 1
ATOM 1446 N N . ARG A 1 173 ? 46.150 5.072 -51.327 1.00 46.28 173 ARG A N 1
ATOM 1447 C CA . ARG A 1 173 ? 46.641 6.477 -51.288 1.00 46.28 173 ARG A CA 1
ATOM 1448 C C . ARG A 1 173 ? 45.689 7.654 -50.995 1.00 46.28 173 ARG A C 1
ATOM 1450 O O . ARG A 1 173 ? 44.903 8.073 -51.829 1.00 46.28 173 ARG A O 1
ATOM 1457 N N . ASP A 1 174 ? 46.035 8.270 -49.858 1.00 45.25 174 ASP A N 1
ATOM 1458 C CA . ASP A 1 174 ? 46.306 9.699 -49.605 1.00 45.25 174 ASP A CA 1
ATOM 1459 C C . ASP A 1 174 ? 45.149 10.715 -49.575 1.00 45.25 174 ASP A C 1
ATOM 1461 O O . ASP A 1 174 ? 44.270 10.739 -50.430 1.00 45.25 174 ASP A O 1
ATOM 1465 N N . GLY A 1 175 ? 45.222 11.612 -48.584 1.00 37.56 175 GLY A N 1
ATOM 1466 C CA . GLY A 1 175 ? 44.344 12.773 -48.427 1.00 37.56 175 GLY A CA 1
ATOM 1467 C C . GLY A 1 175 ? 43.500 12.746 -47.155 1.00 37.56 175 GLY A C 1
ATOM 1468 O O . GLY A 1 175 ? 42.363 12.282 -47.157 1.00 37.56 175 GLY A O 1
ATOM 1469 N N . GLY A 1 176 ? 44.051 13.275 -46.060 1.00 44.59 176 GLY A N 1
ATOM 1470 C CA . GLY A 1 176 ? 43.267 13.618 -44.879 1.00 44.59 176 GLY A CA 1
ATOM 1471 C C . GLY A 1 176 ? 42.330 14.795 -45.154 1.00 44.59 176 GLY A C 1
ATOM 1472 O O . GLY A 1 176 ? 42.757 15.782 -45.740 1.00 44.59 176 GLY A O 1
ATOM 1473 N N . ASP A 1 177 ? 41.070 14.668 -44.737 1.00 35.22 177 ASP A N 1
ATOM 1474 C CA . ASP A 1 177 ? 40.356 15.654 -43.917 1.00 35.22 177 ASP A CA 1
ATOM 1475 C C . ASP A 1 177 ? 38.905 15.209 -43.648 1.00 35.22 177 ASP A C 1
ATOM 1477 O O . ASP A 1 177 ? 38.181 14.831 -44.563 1.00 35.22 177 ASP A O 1
ATOM 1481 N N . VAL A 1 178 ? 38.497 15.346 -42.376 1.00 43.03 178 VAL A N 1
ATOM 1482 C CA . VAL A 1 178 ? 37.113 15.412 -41.847 1.00 43.03 178 VAL A CA 1
ATOM 1483 C C . VAL A 1 178 ? 36.280 14.119 -42.007 1.00 43.03 178 VAL A C 1
ATOM 1485 O O . VAL A 1 178 ? 35.976 13.659 -43.095 1.00 43.03 178 VAL A O 1
ATOM 1488 N N . MET A 1 179 ? 35.873 13.451 -40.924 1.00 34.56 179 MET A N 1
ATOM 1489 C CA . MET A 1 179 ? 34.690 13.812 -40.133 1.00 34.56 179 MET A CA 1
ATOM 1490 C C . MET A 1 179 ? 34.836 13.335 -38.682 1.00 34.56 179 MET A C 1
ATOM 1492 O O . MET A 1 179 ? 35.114 12.166 -38.425 1.00 34.56 179 MET A O 1
ATOM 1496 N N . HIS A 1 180 ? 34.550 14.223 -37.728 1.00 40.03 180 HIS A N 1
ATOM 1497 C CA . HIS A 1 180 ? 34.141 13.829 -36.381 1.00 40.03 180 HIS A CA 1
ATOM 1498 C C . HIS A 1 180 ? 32.844 13.006 -36.495 1.00 40.03 180 HIS A C 1
ATOM 1500 O O . HIS A 1 180 ? 31.744 13.560 -36.510 1.00 40.03 180 HIS A O 1
ATOM 1506 N N . GLU A 1 181 ? 32.949 11.680 -36.593 1.00 41.00 181 GLU A N 1
ATOM 1507 C CA . GLU A 1 181 ? 31.803 10.812 -36.343 1.00 41.00 181 GLU A CA 1
ATOM 1508 C C . GLU A 1 181 ? 31.453 10.930 -34.860 1.00 41.00 181 GLU A C 1
ATOM 1510 O O . GLU A 1 181 ? 32.151 10.437 -33.975 1.00 41.00 181 GLU A O 1
ATOM 1515 N N . ASN A 1 182 ? 30.355 11.631 -34.585 1.00 40.69 182 ASN A N 1
ATOM 1516 C CA . ASN A 1 182 ? 29.667 11.597 -33.304 1.00 40.69 182 ASN A CA 1
ATOM 1517 C C . ASN A 1 182 ? 29.122 10.168 -33.100 1.00 40.69 182 ASN A C 1
ATOM 1519 O O . ASN A 1 182 ? 27.946 9.886 -33.328 1.00 40.69 182 ASN A O 1
ATOM 1523 N N . SER A 1 183 ? 29.991 9.251 -32.677 1.00 47.50 183 SER A N 1
ATOM 1524 C CA . SER A 1 183 ? 29.732 7.820 -32.458 1.00 47.50 183 SER A CA 1
ATOM 1525 C C . SER A 1 183 ? 28.725 7.522 -31.334 1.00 47.50 183 SER A C 1
ATOM 1527 O O . SER A 1 183 ? 28.388 6.368 -31.078 1.00 47.50 183 SER A O 1
ATOM 1529 N N . ASN A 1 184 ? 28.157 8.551 -30.703 1.00 49.16 184 ASN A N 1
ATOM 1530 C CA . ASN A 1 184 ? 27.228 8.422 -29.582 1.00 49.16 184 ASN A CA 1
ATOM 1531 C C . ASN A 1 184 ? 25.755 8.181 -29.974 1.00 49.16 184 ASN A C 1
ATOM 1533 O O . ASN A 1 184 ? 24.908 8.094 -29.086 1.00 49.16 184 ASN A O 1
ATOM 1537 N N . GLN A 1 185 ? 25.402 8.080 -31.264 1.00 55.81 185 GLN A N 1
ATOM 1538 C CA . GLN A 1 185 ? 23.989 7.972 -31.685 1.00 55.81 185 GLN A CA 1
ATOM 1539 C C . GLN A 1 185 ? 23.553 6.609 -32.254 1.00 55.81 185 GLN A C 1
ATOM 1541 O O . GLN A 1 185 ? 22.352 6.406 -32.433 1.00 55.81 185 GLN A O 1
ATOM 1546 N N . ASN A 1 186 ? 24.461 5.647 -32.456 1.00 67.06 186 ASN A N 1
ATOM 1547 C CA . ASN A 1 186 ? 24.135 4.395 -33.168 1.00 67.06 186 ASN A CA 1
ATOM 1548 C C . ASN A 1 186 ? 23.927 3.160 -32.271 1.00 67.06 186 ASN A C 1
ATOM 1550 O O . ASN A 1 186 ? 23.610 2.086 -32.774 1.00 67.06 186 ASN A O 1
ATOM 1554 N N . GLY A 1 187 ? 24.056 3.285 -30.948 1.00 74.00 187 GLY A N 1
ATOM 1555 C CA . GLY A 1 187 ? 23.850 2.152 -30.041 1.00 74.00 187 GLY A CA 1
ATOM 1556 C C . GLY A 1 187 ? 22.382 1.702 -29.918 1.00 74.00 187 GLY A C 1
ATOM 1557 O O . GLY A 1 187 ? 21.466 2.481 -30.226 1.00 74.00 187 GLY A O 1
ATOM 1558 N N . PRO A 1 188 ? 22.138 0.452 -29.474 1.00 83.50 188 PRO A N 1
ATOM 1559 C CA . PRO A 1 188 ? 20.804 -0.098 -29.283 1.00 83.50 188 PRO A CA 1
ATOM 1560 C C . PRO A 1 188 ? 20.034 0.682 -28.217 1.00 83.50 188 PRO A C 1
ATOM 1562 O O . PRO A 1 188 ? 20.596 1.230 -27.265 1.00 83.50 188 PRO A O 1
ATOM 1565 N N . MET A 1 189 ? 18.719 0.724 -28.389 1.00 85.44 189 MET A N 1
ATOM 1566 C CA . MET A 1 189 ? 17.809 1.389 -27.471 1.00 85.44 189 MET A CA 1
ATOM 1567 C C . MET A 1 189 ? 17.178 0.380 -26.531 1.00 85.44 189 MET A C 1
ATOM 1569 O O . MET A 1 189 ? 16.553 -0.589 -26.950 1.00 85.44 189 MET A O 1
ATOM 1573 N N . VAL A 1 190 ? 17.291 0.649 -25.244 1.00 88.69 190 VAL A N 1
ATOM 1574 C CA . VAL A 1 190 ? 16.591 -0.069 -24.194 1.00 88.69 190 VAL A CA 1
ATOM 1575 C C . VAL A 1 190 ? 15.305 0.675 -23.878 1.00 88.69 190 VAL A C 1
ATOM 1577 O O . VAL A 1 190 ? 15.326 1.889 -23.694 1.00 88.69 190 VAL A O 1
ATOM 1580 N N . ARG A 1 191 ? 14.195 -0.052 -23.767 1.00 91.19 191 ARG A N 1
ATOM 1581 C CA . ARG A 1 191 ? 12.915 0.470 -23.294 1.00 91.19 191 ARG A CA 1
ATOM 1582 C C . ARG A 1 191 ? 12.399 -0.372 -22.149 1.00 91.19 191 ARG A C 1
ATOM 1584 O O . ARG A 1 191 ? 12.260 -1.588 -22.274 1.00 91.19 191 ARG A O 1
ATOM 1591 N N . CYS A 1 192 ? 12.045 0.296 -21.065 1.00 92.75 192 CYS A N 1
ATOM 1592 C CA . CYS A 1 192 ? 11.319 -0.321 -19.973 1.00 92.75 192 CYS A CA 1
ATOM 1593 C C . CYS A 1 192 ? 9.978 0.374 -19.789 1.00 92.75 192 CYS A C 1
ATOM 1595 O O . CYS A 1 192 ? 9.937 1.601 -19.714 1.00 92.75 192 CYS A O 1
ATOM 1597 N N . SER A 1 193 ? 8.891 -0.394 -19.740 1.00 92.38 193 SER A N 1
ATOM 1598 C CA . SER A 1 193 ? 7.530 0.140 -19.678 1.00 92.38 193 SER A CA 1
ATOM 1599 C C . SER A 1 193 ? 6.656 -0.616 -18.691 1.00 92.38 193 SER A C 1
ATOM 1601 O O . SER A 1 193 ? 6.695 -1.846 -18.606 1.00 92.38 193 SER A O 1
ATOM 1603 N N . VAL A 1 194 ? 5.843 0.148 -17.970 1.00 93.06 194 VAL A N 1
ATOM 1604 C CA . VAL A 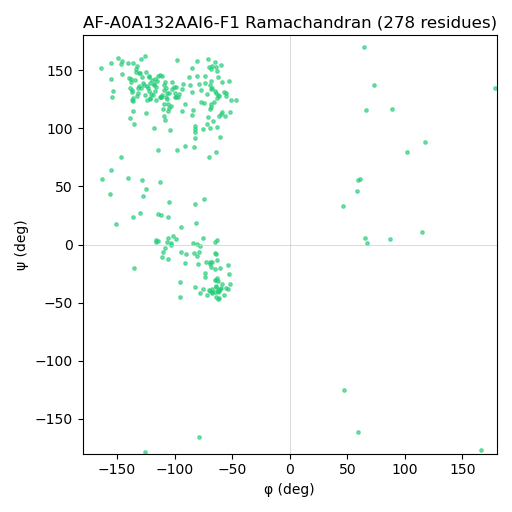1 194 ? 4.895 -0.329 -16.969 1.00 93.06 194 VAL A CA 1
ATOM 1605 C C . VAL A 1 194 ? 3.536 0.304 -17.217 1.00 93.06 194 VAL A C 1
ATOM 1607 O O . VAL A 1 194 ? 3.444 1.508 -17.465 1.00 93.06 194 VAL A O 1
ATOM 1610 N N . GLU A 1 195 ? 2.493 -0.513 -17.122 1.00 90.62 195 GLU A N 1
ATOM 1611 C CA . GLU A 1 195 ? 1.105 -0.092 -17.283 1.00 90.62 195 GLU A CA 1
ATOM 1612 C C . GLU A 1 195 ? 0.290 -0.368 -16.019 1.00 90.62 195 GLU A C 1
ATOM 1614 O O . GLU A 1 195 ? 0.433 -1.423 -15.394 1.00 90.62 195 GLU A O 1
ATOM 1619 N N . ASP A 1 196 ? -0.605 0.570 -15.709 1.00 86.81 196 ASP A N 1
ATOM 1620 C CA . ASP A 1 196 ? -1.649 0.466 -14.689 1.00 86.81 196 ASP A CA 1
ATOM 1621 C C . ASP A 1 196 ? -1.110 0.182 -13.278 1.00 86.81 196 ASP A C 1
ATOM 1623 O O . ASP A 1 196 ? -1.605 -0.689 -12.575 1.00 86.81 196 ASP A O 1
ATOM 1627 N N . VAL A 1 197 ? -0.064 0.904 -12.859 1.00 87.94 197 VAL A N 1
ATOM 1628 C CA . VAL A 1 197 ? 0.553 0.737 -11.531 1.00 87.94 197 VAL A CA 1
ATOM 1629 C C . VAL A 1 197 ? 0.234 1.919 -10.614 1.00 87.94 197 VAL A C 1
ATOM 1631 O O . VAL A 1 197 ? 0.248 3.068 -11.047 1.00 87.94 197 VAL A O 1
ATOM 1634 N N . TYR A 1 198 ? -0.035 1.666 -9.337 1.00 86.00 198 TYR A N 1
ATOM 1635 C CA . TYR A 1 198 ? -0.225 2.699 -8.312 1.00 86.00 198 TYR A CA 1
ATOM 1636 C C . TYR A 1 198 ? 0.567 2.312 -7.064 1.00 86.00 198 TYR A C 1
ATOM 1638 O O . TYR A 1 198 ? 0.567 1.130 -6.716 1.00 86.00 198 TYR A O 1
ATOM 1646 N N . PRO A 1 199 ? 1.204 3.258 -6.352 1.00 85.06 199 PRO A N 1
ATOM 1647 C CA . PRO A 1 199 ? 1.263 4.707 -6.577 1.00 85.06 199 PRO A CA 1
ATOM 1648 C C . PRO A 1 199 ? 2.264 5.058 -7.680 1.00 85.06 199 PRO A C 1
ATOM 1650 O O . PRO A 1 199 ? 2.693 4.181 -8.427 1.00 85.06 199 PRO A O 1
ATOM 1653 N N . LYS A 1 200 ? 2.641 6.341 -7.792 1.00 85.75 200 LYS A N 1
ATOM 1654 C CA . LYS A 1 200 ? 3.637 6.794 -8.769 1.00 85.75 200 LYS A CA 1
ATOM 1655 C C . LYS A 1 200 ? 4.912 5.937 -8.657 1.00 85.75 200 LYS A C 1
ATOM 1657 O O . LYS A 1 200 ? 5.592 6.014 -7.632 1.00 85.75 200 LYS A O 1
ATOM 1662 N N . PRO A 1 201 ? 5.241 5.149 -9.690 1.00 89.00 201 PRO A N 1
ATOM 1663 C CA . PRO A 1 201 ? 6.364 4.224 -9.648 1.00 89.00 201 PRO A CA 1
ATOM 1664 C C . PRO A 1 201 ? 7.698 4.926 -9.920 1.00 89.00 201 PRO A C 1
ATOM 1666 O O . PRO A 1 201 ? 7.751 5.962 -10.590 1.00 89.00 201 PRO A O 1
ATOM 1669 N N . ILE A 1 202 ? 8.789 4.305 -9.475 1.00 89.00 202 ILE A N 1
ATOM 1670 C CA . ILE A 1 202 ? 10.151 4.637 -9.898 1.00 89.00 202 ILE A CA 1
ATOM 1671 C C . ILE A 1 202 ? 10.645 3.519 -10.810 1.00 89.00 202 ILE A C 1
ATOM 1673 O O . ILE A 1 202 ? 10.611 2.346 -10.439 1.00 89.00 202 ILE A O 1
ATOM 1677 N N . LEU A 1 203 ? 11.121 3.889 -11.998 1.00 90.25 203 LEU A N 1
ATOM 1678 C CA . LEU A 1 203 ? 11.840 2.973 -12.871 1.00 90.25 203 LEU A CA 1
ATOM 1679 C C . LEU A 1 203 ? 13.339 3.222 -12.753 1.00 90.25 203 LEU A C 1
ATOM 1681 O O . LEU A 1 203 ? 13.801 4.366 -12.767 1.00 90.25 203 LEU A O 1
ATOM 1685 N N . SER A 1 204 ? 14.103 2.143 -12.652 1.00 88.88 204 SER A N 1
ATOM 1686 C CA . SER A 1 204 ? 15.558 2.212 -12.670 1.00 88.88 204 SER A CA 1
ATOM 1687 C C . SER A 1 204 ? 16.168 1.178 -13.597 1.00 88.88 204 SER A C 1
ATOM 1689 O O . SER A 1 204 ? 15.593 0.116 -13.843 1.00 88.88 204 SER A O 1
ATOM 1691 N N . PHE A 1 205 ? 17.329 1.541 -14.128 1.00 88.12 205 PHE A N 1
ATOM 1692 C CA . PHE A 1 205 ? 18.108 0.740 -15.052 1.00 88.12 205 PHE A CA 1
ATOM 1693 C C . PHE A 1 205 ? 19.514 0.529 -14.503 1.00 88.12 205 PHE A C 1
ATOM 1695 O O . PHE A 1 205 ? 20.141 1.477 -14.018 1.00 88.12 205 PHE A O 1
ATOM 1702 N N . SER A 1 206 ? 20.015 -0.697 -14.603 1.00 85.56 206 SER A N 1
ATOM 1703 C CA . SER A 1 206 ? 21.405 -1.016 -14.298 1.00 85.56 206 SER A CA 1
ATOM 1704 C C . SER A 1 206 ? 21.983 -2.030 -15.280 1.00 85.56 206 SER A C 1
ATOM 1706 O O . SER A 1 206 ? 21.272 -2.809 -15.917 1.00 85.56 206 SER A O 1
ATOM 1708 N N . GLU A 1 207 ? 23.308 -1.998 -15.381 1.00 83.69 207 GLU A N 1
ATOM 1709 C CA . GLU A 1 207 ? 24.115 -2.910 -16.179 1.00 83.69 207 GLU A CA 1
ATOM 1710 C C . GLU A 1 207 ? 25.130 -3.592 -15.259 1.00 83.69 207 GLU A C 1
ATOM 1712 O O . GLU A 1 207 ? 25.744 -2.954 -14.396 1.00 83.69 207 GLU A O 1
ATOM 1717 N N . THR A 1 208 ? 25.276 -4.905 -15.402 1.00 81.31 208 THR A N 1
ATOM 1718 C CA . THR A 1 208 ? 26.231 -5.705 -14.630 1.00 81.31 208 THR A CA 1
ATOM 1719 C C . THR A 1 208 ? 26.930 -6.691 -15.551 1.00 81.31 208 THR A C 1
ATOM 1721 O O . THR A 1 208 ? 26.267 -7.422 -16.282 1.00 81.31 208 THR A O 1
ATOM 1724 N N . ILE A 1 209 ? 28.259 -6.761 -15.494 1.00 76.69 209 ILE A N 1
ATOM 1725 C CA . ILE A 1 209 ? 29.040 -7.703 -16.305 1.00 76.69 209 ILE A CA 1
ATOM 1726 C C . ILE A 1 209 ? 29.420 -8.911 -15.449 1.00 76.69 209 ILE A C 1
ATOM 1728 O O . ILE A 1 209 ? 30.007 -8.771 -14.372 1.00 76.69 209 ILE A O 1
ATOM 1732 N N . SER A 1 210 ? 29.104 -10.113 -15.932 1.00 69.62 210 SER A N 1
ATOM 1733 C CA . SER A 1 210 ? 29.645 -11.352 -15.378 1.00 69.62 210 SER A CA 1
ATOM 1734 C C . SER A 1 210 ? 31.008 -11.633 -16.010 1.00 69.62 210 SER A C 1
ATOM 1736 O O . SER A 1 210 ? 31.101 -11.929 -17.197 1.00 69.62 210 SER A O 1
ATOM 1738 N N . LEU A 1 211 ? 32.078 -11.526 -15.219 1.00 64.69 211 LEU A N 1
ATOM 1739 C CA . LEU A 1 211 ? 33.462 -11.674 -15.693 1.00 64.69 211 LEU A CA 1
ATOM 1740 C C . LEU A 1 211 ? 33.921 -13.140 -15.840 1.00 64.69 211 LEU A C 1
ATOM 1742 O O . LEU A 1 211 ? 35.064 -13.387 -16.218 1.00 64.69 211 LEU A O 1
ATOM 1746 N N . GLY A 1 212 ? 33.054 -14.118 -15.553 1.00 60.12 212 GLY A N 1
ATOM 1747 C CA . GLY A 1 212 ? 33.453 -15.523 -15.426 1.00 60.12 212 GLY A CA 1
ATOM 1748 C C . GLY A 1 212 ? 34.413 -15.766 -14.247 1.00 60.12 212 GLY A C 1
ATOM 1749 O O . GLY A 1 212 ? 34.910 -14.837 -13.618 1.00 60.12 212 GLY A O 1
ATOM 1750 N N . ASN A 1 213 ? 34.663 -17.037 -13.918 1.00 54.78 213 ASN A N 1
ATOM 1751 C CA . ASN A 1 213 ? 35.618 -17.482 -12.886 1.00 54.78 213 ASN A CA 1
ATOM 1752 C C . ASN A 1 213 ? 35.354 -17.008 -11.441 1.00 54.78 213 ASN A C 1
ATOM 1754 O O . ASN A 1 213 ? 36.232 -16.440 -10.802 1.00 54.78 213 ASN A O 1
ATOM 1758 N N . GLY A 1 214 ? 34.170 -17.286 -10.883 1.00 58.16 214 GLY A N 1
ATOM 1759 C CA . GLY A 1 214 ? 33.932 -17.183 -9.430 1.00 58.16 214 GLY A CA 1
ATOM 1760 C C . GLY A 1 214 ? 33.971 -15.768 -8.833 1.00 58.16 214 GLY A C 1
ATOM 1761 O O . GLY A 1 214 ? 33.770 -15.617 -7.629 1.00 58.16 214 GLY A O 1
ATOM 1762 N N . TYR A 1 215 ? 34.188 -14.734 -9.648 1.00 58.84 215 TYR A N 1
ATOM 1763 C CA . TYR A 1 215 ? 34.116 -13.342 -9.221 1.00 58.84 215 TYR A CA 1
ATOM 1764 C C . TYR A 1 215 ? 32.657 -12.875 -9.132 1.00 58.84 215 TYR A C 1
ATOM 1766 O O . TYR A 1 215 ? 31.854 -13.196 -10.017 1.00 58.84 215 TYR A O 1
ATOM 1774 N N . PRO A 1 216 ? 32.291 -12.111 -8.085 1.00 60.50 216 PRO A N 1
ATOM 1775 C CA . PRO A 1 216 ? 30.958 -11.545 -7.984 1.00 60.50 216 PRO A CA 1
ATOM 1776 C C . PRO A 1 216 ? 30.705 -10.589 -9.163 1.00 60.50 216 PRO A C 1
ATOM 1778 O O . PRO A 1 216 ? 31.628 -9.885 -9.586 1.00 60.50 216 PRO A O 1
ATOM 1781 N N . PRO A 1 217 ? 29.470 -10.542 -9.693 1.00 61.56 217 PRO A N 1
ATOM 1782 C CA . PRO A 1 217 ? 29.108 -9.606 -10.751 1.00 61.56 217 PRO A CA 1
ATOM 1783 C C . PRO A 1 217 ? 29.418 -8.168 -10.315 1.00 61.56 217 PRO A C 1
ATOM 1785 O O . PRO A 1 217 ? 29.001 -7.752 -9.232 1.00 61.56 217 PRO A O 1
ATOM 1788 N N . GLN A 1 218 ? 30.150 -7.411 -11.133 1.00 62.88 218 GLN A N 1
ATOM 1789 C CA . GLN A 1 218 ? 30.459 -6.010 -10.838 1.00 62.88 218 GLN A CA 1
ATOM 1790 C C . GLN A 1 218 ? 29.473 -5.097 -11.568 1.00 62.88 218 GLN A C 1
ATOM 1792 O O . GLN A 1 218 ? 29.287 -5.213 -12.781 1.00 62.88 218 GLN A O 1
ATOM 1797 N N . GLN A 1 219 ? 28.832 -4.190 -10.824 1.00 61.81 219 GLN A N 1
ATOM 1798 C CA . GLN A 1 219 ? 27.998 -3.139 -11.400 1.00 61.81 219 GLN A CA 1
ATOM 1799 C C . GLN A 1 219 ? 28.915 -2.130 -12.097 1.00 61.81 219 GLN A C 1
ATOM 1801 O O . GLN A 1 219 ? 29.672 -1.416 -11.443 1.00 61.81 219 GLN A O 1
ATOM 1806 N N . THR A 1 220 ? 28.874 -2.098 -13.426 1.00 55.22 220 THR A N 1
ATOM 1807 C CA . THR A 1 220 ? 29.794 -1.295 -14.246 1.00 55.22 220 THR A CA 1
ATOM 1808 C C . THR A 1 220 ? 29.259 0.099 -14.555 1.00 55.22 220 THR A C 1
ATOM 1810 O O . THR A 1 220 ? 30.039 0.979 -14.912 1.00 55.22 220 THR A O 1
ATOM 1813 N N . PHE A 1 221 ? 27.955 0.329 -14.361 1.00 56.34 221 PHE A N 1
ATOM 1814 C CA . PHE A 1 221 ? 27.301 1.615 -14.608 1.00 56.34 221 PHE A CA 1
ATOM 1815 C C . PHE A 1 221 ? 26.476 2.097 -13.407 1.00 56.34 221 PHE A C 1
ATOM 1817 O O . PHE A 1 221 ? 25.851 1.282 -12.712 1.00 56.34 221 PHE A O 1
ATOM 1824 N N . PRO A 1 222 ? 26.435 3.423 -13.153 1.00 55.72 222 PRO A N 1
ATOM 1825 C CA . PRO A 1 222 ? 25.622 3.980 -12.081 1.00 55.72 222 PRO A CA 1
ATOM 1826 C C . PRO A 1 222 ? 24.151 3.623 -12.306 1.00 55.72 222 PRO A C 1
ATOM 1828 O O . PRO A 1 222 ? 23.663 3.650 -13.434 1.00 55.72 222 PRO A O 1
ATOM 1831 N N . LEU A 1 223 ? 23.443 3.292 -11.224 1.00 60.12 223 LEU A N 1
ATOM 1832 C CA . LEU A 1 223 ? 22.001 3.060 -11.258 1.00 60.12 223 LEU A CA 1
ATOM 1833 C C . LEU A 1 223 ? 21.311 4.310 -11.821 1.00 60.12 223 LEU A C 1
ATOM 1835 O O . LEU A 1 223 ? 21.258 5.347 -11.155 1.00 60.12 223 LEU A O 1
ATOM 1839 N N . ILE A 1 224 ? 20.764 4.214 -13.031 1.00 65.69 224 ILE A N 1
ATOM 1840 C CA . ILE A 1 224 ? 20.021 5.319 -13.629 1.00 65.69 224 ILE A CA 1
ATOM 1841 C C . ILE A 1 224 ? 18.612 5.259 -13.056 1.00 65.69 224 ILE A C 1
ATOM 1843 O O . ILE A 1 224 ? 17.794 4.434 -13.461 1.00 65.69 224 ILE A O 1
ATOM 1847 N N . LYS A 1 225 ? 18.326 6.132 -12.088 1.00 59.31 225 LYS A N 1
ATOM 1848 C CA . LYS A 1 225 ? 16.957 6.386 -11.630 1.00 59.31 225 LYS A CA 1
ATOM 1849 C C . LYS A 1 225 ? 16.317 7.371 -12.597 1.00 59.31 225 LYS A C 1
ATOM 1851 O O . LYS A 1 225 ? 16.530 8.576 -12.497 1.00 59.31 225 LYS A O 1
ATOM 1856 N N . MET A 1 226 ? 15.563 6.855 -13.559 1.00 61.84 226 MET A N 1
ATOM 1857 C CA . MET A 1 226 ? 14.838 7.695 -14.502 1.00 61.84 226 MET A CA 1
ATOM 1858 C C . MET A 1 226 ? 13.516 8.118 -13.871 1.00 61.84 226 MET A C 1
ATOM 1860 O O . MET A 1 226 ? 12.649 7.299 -13.561 1.00 61.84 226 MET A O 1
ATOM 1864 N N . GLN A 1 227 ? 13.371 9.425 -13.655 1.00 55.56 227 GLN A N 1
ATOM 1865 C CA . GLN A 1 227 ? 12.112 9.987 -13.196 1.00 55.56 227 GLN A CA 1
ATOM 1866 C C . GLN A 1 227 ? 11.097 9.837 -14.333 1.00 55.56 227 GLN A C 1
ATOM 1868 O O . GLN A 1 227 ? 11.333 10.291 -15.450 1.00 55.56 227 GLN A O 1
ATOM 1873 N N . SER A 1 228 ? 10.004 9.127 -14.056 1.00 54.19 228 SER A N 1
ATOM 1874 C CA . SER A 1 228 ? 8.987 8.750 -15.037 1.00 54.19 228 SER A CA 1
ATOM 1875 C C . SER A 1 228 ? 8.564 9.931 -15.919 1.00 54.19 228 SER A C 1
ATOM 1877 O O . SER A 1 228 ? 8.069 10.932 -15.388 1.00 54.19 228 SER A O 1
ATOM 1879 N N . VAL A 1 229 ? 8.664 9.795 -17.243 1.00 54.69 229 VAL A N 1
ATOM 1880 C CA . VAL A 1 229 ? 7.941 10.684 -18.157 1.00 54.69 229 VAL A CA 1
ATOM 1881 C C . VAL A 1 229 ? 6.473 10.285 -18.060 1.00 54.69 229 VAL A C 1
ATOM 1883 O O . VAL A 1 229 ? 6.069 9.225 -18.537 1.00 54.69 229 VAL A O 1
ATOM 1886 N N . ILE A 1 230 ? 5.677 11.091 -17.358 1.00 56.84 230 ILE A N 1
ATOM 1887 C CA . ILE A 1 230 ? 4.228 10.901 -17.329 1.00 56.84 230 ILE A CA 1
ATOM 1888 C C . ILE A 1 230 ? 3.742 11.254 -18.735 1.00 56.84 230 ILE A C 1
ATOM 1890 O O . ILE A 1 230 ? 3.897 12.393 -19.174 1.00 56.84 230 ILE A O 1
ATOM 1894 N N . ASN A 1 231 ? 3.169 10.288 -19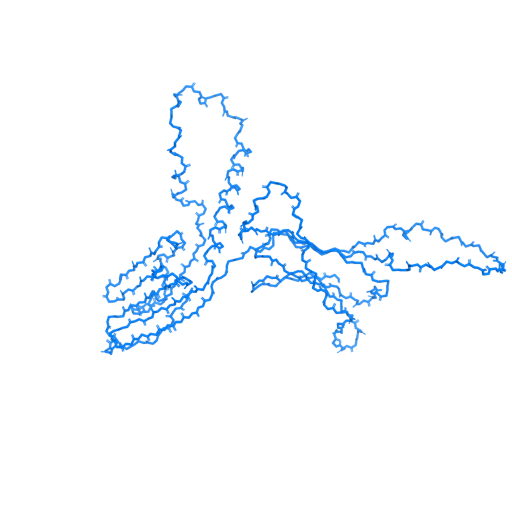.456 1.00 50.53 231 ASN A N 1
ATOM 1895 C CA . ASN A 1 231 ? 2.403 10.581 -20.665 1.00 50.53 231 ASN A CA 1
ATOM 1896 C C . ASN A 1 231 ? 1.102 11.286 -20.243 1.00 50.53 231 ASN A C 1
ATOM 1898 O O . ASN A 1 231 ? 0.036 10.685 -20.224 1.00 50.53 231 ASN A O 1
ATOM 1902 N N . ASP A 1 232 ? 1.194 12.565 -19.881 1.00 49.16 232 ASP A N 1
ATOM 1903 C CA . ASP A 1 232 ? 0.061 13.400 -19.454 1.00 49.16 232 ASP A CA 1
ATOM 1904 C C . ASP A 1 232 ? -0.735 13.969 -20.643 1.00 49.16 232 ASP A C 1
ATOM 1906 O O . ASP A 1 232 ? -1.494 14.922 -20.519 1.00 49.16 232 ASP A O 1
ATOM 1910 N N . ARG A 1 233 ? -0.578 13.374 -21.832 1.00 44.72 233 ARG A N 1
ATOM 1911 C CA . ARG A 1 233 ? -1.260 13.788 -23.068 1.00 44.72 233 ARG A CA 1
ATOM 1912 C C . ARG A 1 233 ? -2.686 13.235 -23.181 1.00 44.72 233 ARG A C 1
ATOM 1914 O O . ARG A 1 233 ? -3.122 12.928 -24.286 1.00 44.72 233 ARG A O 1
ATOM 1921 N N . ASP A 1 234 ? -3.403 13.102 -22.071 1.00 50.22 234 ASP A N 1
ATOM 1922 C CA . ASP A 1 234 ? -4.857 12.943 -22.115 1.00 50.22 234 ASP A CA 1
ATOM 1923 C C . ASP A 1 234 ? -5.501 14.281 -21.716 1.00 50.22 234 ASP A C 1
ATOM 1925 O O . ASP A 1 234 ? -5.578 14.595 -20.526 1.00 50.22 234 ASP A O 1
ATOM 1929 N N . PRO A 1 235 ? -5.931 15.106 -22.690 1.00 50.69 235 PRO A N 1
ATOM 1930 C CA . PRO A 1 235 ? -6.528 16.414 -22.425 1.00 50.69 235 PRO A CA 1
ATOM 1931 C C . PRO A 1 235 ? -7.864 16.345 -21.662 1.00 50.69 235 PRO A C 1
ATOM 1933 O O . PRO A 1 235 ? -8.348 17.385 -21.227 1.00 50.69 235 PRO A O 1
ATOM 1936 N N . ASN A 1 236 ? -8.441 15.152 -21.459 1.00 51.94 236 ASN A N 1
ATOM 1937 C CA . ASN A 1 236 ? -9.638 14.944 -20.636 1.00 51.94 236 ASN A CA 1
ATOM 1938 C C . ASN A 1 236 ? -9.323 14.444 -19.214 1.00 51.94 236 ASN A C 1
ATOM 1940 O O . ASN A 1 236 ? -10.241 14.119 -18.459 1.00 51.94 236 ASN A O 1
ATOM 1944 N N . ARG A 1 237 ? -8.043 14.343 -18.829 1.00 50.00 237 ARG A N 1
ATOM 1945 C CA . ARG A 1 237 ? -7.641 13.818 -17.522 1.00 50.00 237 ARG A CA 1
ATOM 1946 C C . ARG A 1 237 ? -7.924 14.851 -16.422 1.00 50.00 237 ARG A C 1
ATOM 1948 O O . ARG A 1 237 ? -7.372 15.951 -16.481 1.00 50.00 237 ARG A O 1
ATOM 1955 N N . PRO A 1 238 ? -8.731 14.522 -15.394 1.00 47.00 238 PRO A N 1
ATOM 1956 C CA . PRO A 1 238 ? -8.944 15.416 -14.263 1.00 47.00 238 PRO A CA 1
ATOM 1957 C C . P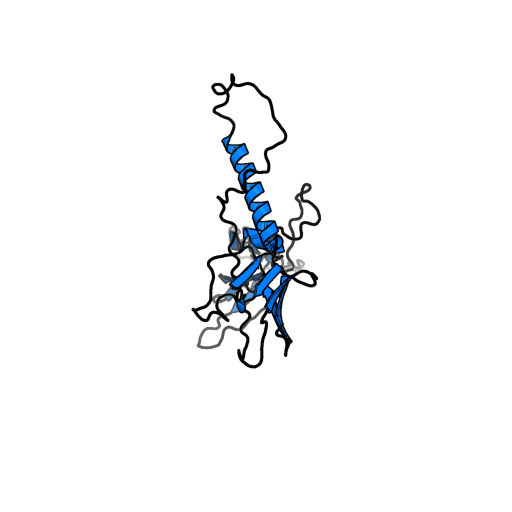RO A 1 238 ? -7.604 15.713 -13.586 1.00 47.00 238 PRO A C 1
ATOM 1959 O O . PRO A 1 238 ? -6.967 14.816 -13.024 1.00 47.00 238 PRO A O 1
ATOM 1962 N N . GLN A 1 239 ? -7.161 16.968 -13.656 1.00 38.72 239 GLN A N 1
ATOM 1963 C CA . GLN A 1 239 ? -6.007 17.437 -12.898 1.00 38.72 239 GLN A CA 1
ATOM 1964 C C . GLN A 1 239 ? -6.306 17.245 -11.407 1.00 38.72 239 GLN A C 1
ATOM 1966 O O . GLN A 1 239 ? -7.188 17.900 -10.860 1.00 38.72 239 GLN A O 1
ATOM 1971 N N . GLY A 1 240 ? -5.586 16.327 -10.756 1.00 42.31 240 GLY A N 1
ATOM 1972 C CA . GLY A 1 240 ? -5.619 16.177 -9.298 1.00 42.31 240 GLY A CA 1
ATOM 1973 C C . GLY A 1 240 ? -6.197 14.878 -8.731 1.00 42.31 240 GLY A C 1
ATOM 1974 O O . GLY A 1 240 ? -6.367 14.807 -7.516 1.00 42.31 240 GLY A O 1
ATOM 1975 N N . SER A 1 241 ? -6.452 13.828 -9.523 1.00 48.81 241 SER A N 1
ATOM 1976 C CA . SER A 1 241 ? -6.764 12.516 -8.926 1.00 48.81 241 SER A CA 1
ATOM 1977 C C . SER A 1 241 ? -5.519 11.929 -8.248 1.00 48.81 241 SER A C 1
ATOM 1979 O O . SER A 1 241 ? -4.631 11.376 -8.897 1.00 48.81 241 SER A O 1
ATOM 1981 N N . ARG A 1 242 ? -5.443 12.058 -6.918 1.00 55.31 242 ARG A N 1
ATOM 1982 C CA . ARG A 1 242 ? -4.369 11.508 -6.069 1.00 55.31 242 ARG A CA 1
ATOM 1983 C C . ARG A 1 242 ? -4.315 9.967 -6.101 1.00 55.31 242 ARG A C 1
ATOM 1985 O O . ARG A 1 242 ? -3.303 9.390 -5.705 1.00 55.31 242 ARG A O 1
ATOM 1992 N N . ASN A 1 243 ? -5.364 9.325 -6.628 1.00 64.31 243 ASN A N 1
ATOM 1993 C CA . ASN A 1 243 ? -5.618 7.882 -6.588 1.00 64.31 243 ASN A CA 1
ATOM 1994 C C . ASN A 1 243 ? -5.827 7.306 -7.998 1.00 64.31 243 ASN A C 1
ATOM 1996 O O . ASN A 1 243 ? -6.796 6.597 -8.259 1.00 64.31 243 ASN A O 1
ATOM 2000 N N . GLN A 1 244 ? -4.945 7.650 -8.938 1.00 73.12 244 GLN A N 1
ATOM 2001 C CA . GLN A 1 244 ? -4.978 7.101 -10.292 1.00 73.12 244 GLN A CA 1
ATOM 2002 C C . GLN A 1 244 ? -3.731 6.273 -10.579 1.00 73.12 244 GLN A C 1
ATOM 2004 O O . GLN A 1 244 ? -2.624 6.670 -10.221 1.00 73.12 244 GLN A O 1
ATOM 2009 N N . SER A 1 245 ? -3.908 5.155 -11.276 1.00 81.81 245 SER A N 1
ATOM 2010 C CA . SER A 1 245 ? -2.798 4.366 -11.793 1.00 81.81 245 SER A CA 1
ATOM 2011 C C . SER A 1 245 ? -1.983 5.119 -12.855 1.00 81.81 245 SER A C 1
ATOM 2013 O O . SER A 1 245 ? -2.436 6.071 -13.503 1.00 81.81 245 SER A O 1
ATOM 2015 N N . PHE A 1 246 ? -0.733 4.697 -13.012 1.00 84.00 246 PHE A N 1
ATOM 2016 C CA . PHE A 1 246 ? 0.275 5.319 -13.852 1.00 84.00 246 PHE A CA 1
ATOM 2017 C C . PHE A 1 246 ? 0.718 4.361 -14.953 1.00 84.00 246 PHE A C 1
ATOM 2019 O O . PHE A 1 246 ? 1.005 3.191 -14.707 1.00 84.00 246 PHE A O 1
ATOM 2026 N N . ASN A 1 247 ? 0.853 4.910 -16.158 1.00 87.25 247 ASN A N 1
ATOM 2027 C CA . ASN A 1 247 ? 1.598 4.294 -17.247 1.00 87.25 247 ASN A CA 1
ATOM 2028 C C . ASN A 1 247 ? 2.916 5.054 -17.377 1.00 87.25 247 ASN A C 1
ATOM 2030 O O . ASN A 1 247 ? 2.909 6.260 -17.639 1.00 87.25 247 ASN A O 1
ATOM 2034 N N . VAL A 1 248 ? 4.038 4.372 -17.165 1.00 87.69 248 VAL A N 1
ATOM 2035 C CA . VAL A 1 248 ? 5.370 4.984 -17.191 1.00 87.69 248 VAL A CA 1
ATOM 2036 C C . VAL A 1 248 ? 6.301 4.174 -18.067 1.00 87.69 248 VAL A C 1
ATOM 2038 O O . VAL A 1 248 ? 6.209 2.950 -18.147 1.00 87.69 248 VAL A O 1
ATOM 2041 N N . TRP A 1 249 ? 7.231 4.854 -18.716 1.00 89.81 249 TRP A N 1
ATOM 2042 C CA . TRP A 1 249 ? 8.306 4.197 -19.434 1.00 89.81 249 TRP A CA 1
ATOM 2043 C C . TRP A 1 249 ? 9.557 5.072 -19.407 1.00 89.81 249 TRP A C 1
ATOM 2045 O O . TRP A 1 249 ? 9.478 6.279 -19.166 1.00 89.81 249 TRP A O 1
ATOM 2055 N N . PHE A 1 250 ? 10.707 4.457 -19.662 1.00 86.69 250 PHE A N 1
ATOM 2056 C CA . PHE A 1 250 ? 11.911 5.173 -20.062 1.00 86.69 250 PHE A CA 1
ATOM 2057 C C . PHE A 1 250 ? 12.546 4.498 -21.274 1.00 86.69 250 PHE A C 1
ATOM 2059 O O . PHE A 1 250 ? 12.373 3.296 -21.502 1.00 86.69 250 PHE A O 1
ATOM 2066 N N . GLU A 1 251 ? 13.274 5.298 -22.040 1.00 87.38 251 GLU A N 1
ATOM 2067 C CA . GLU A 1 251 ? 14.127 4.834 -23.119 1.00 87.38 251 GLU A CA 1
ATOM 2068 C C . GLU A 1 251 ? 15.549 5.304 -22.840 1.00 87.38 251 GLU A C 1
ATOM 2070 O O . GLU A 1 251 ? 15.771 6.466 -22.500 1.00 87.38 251 GLU A O 1
ATOM 2075 N N . TYR A 1 252 ? 16.505 4.391 -22.952 1.00 83.62 252 TYR A N 1
ATOM 2076 C CA . TYR A 1 252 ? 17.916 4.665 -22.731 1.00 83.62 252 TYR A CA 1
ATOM 2077 C C . TYR A 1 252 ? 18.727 4.100 -23.891 1.00 83.62 252 TYR A C 1
ATOM 2079 O O . TYR A 1 252 ? 18.547 2.947 -24.282 1.00 83.62 252 TYR A O 1
ATOM 2087 N N . ARG A 1 253 ? 19.610 4.915 -24.466 1.00 84.00 253 ARG A N 1
ATOM 2088 C CA . ARG A 1 253 ? 20.493 4.484 -25.550 1.00 84.00 253 ARG A CA 1
ATOM 2089 C C . ARG A 1 253 ? 21.791 3.964 -24.947 1.00 84.00 253 ARG A C 1
ATOM 2091 O O . ARG A 1 253 ? 22.473 4.703 -24.244 1.00 84.00 253 ARG A O 1
ATOM 2098 N N . LEU A 1 254 ? 22.114 2.703 -25.217 1.00 81.94 254 LEU A N 1
ATOM 2099 C CA . LEU A 1 254 ? 23.368 2.101 -24.770 1.00 81.94 254 LEU A CA 1
ATOM 2100 C C . LEU A 1 254 ? 24.534 2.643 -25.600 1.00 81.94 254 LEU A C 1
ATOM 2102 O O . LEU A 1 254 ? 24.387 2.876 -26.800 1.00 81.94 254 LEU A O 1
ATOM 2106 N N . GLY A 1 255 ? 25.698 2.814 -24.972 1.00 74.94 255 GLY A N 1
ATOM 2107 C CA . GLY A 1 255 ? 26.946 2.998 -25.709 1.00 74.94 255 GLY A CA 1
ATOM 2108 C C . GLY A 1 255 ? 27.347 1.689 -26.391 1.00 74.94 255 GLY A C 1
ATOM 2109 O O . GLY A 1 255 ? 27.002 0.611 -25.911 1.00 74.94 255 GLY A O 1
ATOM 2110 N N . TYR A 1 256 ? 28.086 1.756 -27.500 1.00 65.25 256 TYR A N 1
ATOM 2111 C CA . TYR A 1 256 ? 28.571 0.545 -28.178 1.00 65.25 256 TYR A CA 1
ATOM 2112 C C . TYR A 1 256 ? 29.448 -0.315 -27.243 1.00 65.25 256 TYR A C 1
ATOM 2114 O O . TYR A 1 256 ? 29.343 -1.539 -27.233 1.00 65.25 256 TYR A O 1
ATOM 2122 N N . ASP A 1 257 ? 30.209 0.337 -26.357 1.00 63.84 257 ASP A N 1
ATOM 2123 C CA . ASP A 1 257 ? 31.054 -0.306 -25.342 1.00 63.84 257 ASP A CA 1
ATOM 2124 C C . ASP A 1 257 ? 30.273 -1.017 -24.221 1.00 63.84 257 ASP A C 1
ATOM 2126 O O . ASP A 1 257 ? 30.855 -1.815 -23.483 1.00 63.84 257 ASP A O 1
ATOM 2130 N N . SER A 1 258 ? 28.970 -0.750 -24.082 1.00 60.06 258 SER A N 1
ATOM 2131 C CA . SER A 1 258 ? 28.088 -1.394 -23.096 1.00 60.06 258 SER A CA 1
ATOM 2132 C C . SER A 1 258 ? 27.600 -2.774 -23.546 1.00 60.06 258 SER A C 1
ATOM 2134 O O . SER A 1 258 ? 26.988 -3.492 -22.761 1.00 60.06 258 SER A O 1
ATOM 2136 N N . ILE A 1 259 ? 27.824 -3.170 -24.805 1.00 69.31 259 ILE A N 1
ATOM 2137 C CA . ILE A 1 259 ? 27.356 -4.453 -25.351 1.00 69.31 259 ILE A CA 1
ATOM 2138 C C . ILE A 1 259 ? 28.502 -5.461 -25.309 1.00 69.31 259 ILE A C 1
ATOM 2140 O O . ILE A 1 259 ? 29.194 -5.698 -26.299 1.00 69.31 259 ILE A O 1
ATOM 2144 N N . LYS A 1 260 ? 28.722 -6.068 -24.143 1.00 74.00 260 LYS A N 1
ATOM 2145 C CA . LYS A 1 260 ? 29.719 -7.136 -23.981 1.00 74.00 260 LYS A CA 1
ATOM 2146 C C . LYS A 1 260 ? 29.037 -8.472 -23.724 1.00 74.00 260 LYS A C 1
ATOM 2148 O O . LYS A 1 260 ? 28.014 -8.536 -23.042 1.00 74.00 260 LYS A O 1
ATOM 2153 N N . VAL A 1 261 ? 29.616 -9.555 -24.238 1.00 75.94 261 VAL A N 1
ATOM 2154 C CA . VAL A 1 261 ? 29.167 -10.915 -23.904 1.00 75.94 261 VAL A CA 1
ATOM 2155 C C . VAL A 1 261 ? 29.248 -11.098 -22.386 1.00 75.94 261 VAL A C 1
ATOM 2157 O O . VAL A 1 261 ? 30.260 -10.760 -21.779 1.00 75.94 261 VAL A O 1
ATOM 2160 N N . GLY A 1 262 ? 28.174 -11.602 -21.775 1.00 76.94 262 GLY A N 1
ATOM 2161 C CA . GLY A 1 262 ? 28.075 -11.750 -20.317 1.00 76.94 262 GLY A CA 1
ATOM 2162 C C . GLY A 1 262 ? 27.560 -10.512 -19.572 1.00 76.94 262 GLY A C 1
ATOM 2163 O O . GLY A 1 262 ? 27.519 -10.525 -18.341 1.00 76.94 262 GLY A O 1
ATOM 2164 N N . THR A 1 263 ? 27.151 -9.461 -20.288 1.00 82.12 263 THR A N 1
ATOM 2165 C CA . THR A 1 263 ? 26.450 -8.308 -19.704 1.00 82.12 263 THR A CA 1
ATOM 2166 C C . THR A 1 263 ? 24.990 -8.659 -19.437 1.00 82.12 263 THR A C 1
ATOM 2168 O O . THR A 1 263 ? 24.319 -9.210 -20.304 1.00 82.12 263 THR A O 1
ATOM 2171 N N . ILE A 1 264 ? 24.509 -8.330 -18.241 1.00 85.88 264 ILE A N 1
ATOM 2172 C CA . ILE A 1 264 ? 23.117 -8.457 -17.813 1.00 85.88 264 ILE A CA 1
ATOM 2173 C C . ILE A 1 264 ? 22.559 -7.051 -17.643 1.00 85.88 264 ILE A C 1
ATOM 2175 O O . ILE A 1 264 ? 23.110 -6.241 -16.889 1.00 85.88 264 ILE A O 1
ATOM 2179 N N . TYR A 1 265 ? 21.435 -6.789 -18.294 1.00 87.94 265 TYR A N 1
ATOM 2180 C CA . TYR A 1 265 ? 20.690 -5.552 -18.131 1.00 87.94 265 TYR A CA 1
ATOM 2181 C C . TYR A 1 265 ? 19.484 -5.786 -17.234 1.00 87.94 265 TYR A C 1
ATOM 2183 O O . TYR A 1 265 ? 18.736 -6.746 -17.417 1.00 87.94 265 TYR A O 1
ATOM 2191 N N . GLU A 1 266 ? 19.266 -4.893 -16.276 1.00 91.50 266 GLU A N 1
ATOM 2192 C CA . GLU A 1 266 ? 18.169 -4.986 -15.322 1.00 91.50 266 GLU A CA 1
ATOM 2193 C C . GLU A 1 266 ? 17.283 -3.742 -15.417 1.00 91.50 266 GLU A C 1
ATOM 2195 O O . GLU A 1 266 ? 17.762 -2.615 -15.292 1.00 91.50 266 GLU A O 1
ATOM 2200 N N . CYS A 1 267 ? 15.978 -3.948 -15.608 1.00 92.81 267 CYS A N 1
ATOM 2201 C CA . CYS A 1 267 ? 14.980 -2.929 -15.320 1.00 92.81 267 CYS A CA 1
ATOM 2202 C C . CYS A 1 267 ? 14.237 -3.266 -14.032 1.00 92.81 267 CYS A C 1
ATOM 2204 O O . CYS A 1 267 ? 13.703 -4.369 -13.869 1.00 92.81 267 CYS A O 1
ATOM 2206 N N . ARG A 1 268 ? 14.157 -2.280 -13.145 1.00 93.44 268 ARG A N 1
ATOM 2207 C CA . ARG A 1 268 ? 13.510 -2.388 -11.846 1.00 93.44 268 ARG A CA 1
ATOM 2208 C C . ARG A 1 268 ? 12.383 -1.375 -11.720 1.00 93.44 268 ARG A C 1
ATOM 2210 O O . ARG A 1 268 ? 12.582 -0.184 -11.949 1.00 93.44 268 ARG A O 1
ATOM 2217 N N . LEU A 1 269 ? 11.221 -1.875 -11.324 1.00 93.12 269 LEU A N 1
ATOM 2218 C CA . LEU A 1 269 ? 10.047 -1.105 -10.942 1.00 93.12 269 LEU A CA 1
ATOM 2219 C C . LEU A 1 269 ? 9.945 -1.111 -9.416 1.00 93.12 269 LEU A C 1
ATOM 2221 O O . LEU A 1 269 ? 9.786 -2.168 -8.804 1.00 93.12 269 LEU A O 1
ATOM 2225 N N . GLU A 1 270 ? 10.013 0.074 -8.819 1.00 91.81 270 GLU A N 1
ATOM 2226 C CA . GLU A 1 270 ? 9.858 0.276 -7.381 1.00 91.81 270 GLU A CA 1
ATOM 2227 C C . GLU A 1 270 ? 8.563 1.036 -7.096 1.00 91.81 270 GLU A C 1
ATOM 2229 O O . GLU A 1 270 ? 8.323 2.125 -7.626 1.00 91.81 270 GLU A O 1
ATOM 2234 N N . ILE A 1 271 ? 7.750 0.457 -6.221 1.00 89.06 271 ILE A N 1
ATOM 2235 C CA . ILE A 1 271 ? 6.631 1.111 -5.545 1.00 89.06 271 ILE A CA 1
ATOM 2236 C C . ILE A 1 271 ? 6.813 0.911 -4.032 1.00 89.06 271 ILE A C 1
ATOM 2238 O O . ILE A 1 271 ? 7.595 0.046 -3.625 1.00 89.06 271 ILE A O 1
ATOM 2242 N N . PRO A 1 272 ? 6.151 1.694 -3.162 1.00 84.38 272 PRO A N 1
ATOM 2243 C CA . PRO A 1 272 ? 6.241 1.477 -1.724 1.00 84.38 272 PRO A CA 1
ATOM 2244 C C . PRO A 1 272 ? 5.961 0.013 -1.379 1.00 84.38 272 PRO A C 1
ATOM 2246 O O . PRO A 1 272 ? 4.925 -0.531 -1.752 1.00 84.38 272 PRO A O 1
ATOM 2249 N N . TYR A 1 273 ? 6.913 -0.617 -0.689 1.00 80.19 273 TYR A N 1
ATOM 2250 C CA . TYR A 1 273 ? 6.832 -1.997 -0.200 1.00 80.19 273 TYR A CA 1
ATOM 2251 C C . TYR A 1 273 ? 6.765 -3.110 -1.265 1.00 80.19 273 TYR A C 1
ATOM 2253 O O . TYR A 1 273 ? 6.660 -4.276 -0.888 1.00 80.19 273 TYR A O 1
ATOM 2261 N N . ALA A 1 274 ? 6.890 -2.808 -2.565 1.00 88.19 274 ALA A N 1
ATOM 2262 C CA . ALA A 1 274 ? 6.999 -3.832 -3.607 1.00 88.19 274 ALA A CA 1
ATOM 2263 C C . ALA A 1 274 ? 8.028 -3.478 -4.692 1.00 88.19 274 ALA A C 1
ATOM 2265 O O . ALA A 1 274 ? 8.210 -2.326 -5.087 1.00 88.19 274 ALA A O 1
ATOM 2266 N N . ASN A 1 275 ? 8.726 -4.506 -5.173 1.00 91.69 275 ASN A N 1
ATOM 2267 C CA . ASN A 1 275 ? 9.830 -4.377 -6.115 1.00 91.69 275 ASN A CA 1
ATOM 2268 C C . ASN A 1 275 ? 9.715 -5.456 -7.195 1.00 91.69 275 ASN A C 1
ATOM 2270 O O . ASN A 1 275 ? 9.655 -6.644 -6.877 1.00 91.69 275 ASN A O 1
ATOM 2274 N N . TYR A 1 276 ? 9.695 -5.042 -8.460 1.00 94.44 276 TYR A N 1
ATOM 2275 C CA . TYR A 1 276 ? 9.616 -5.938 -9.610 1.00 94.44 276 TYR A CA 1
ATOM 2276 C C . TYR A 1 276 ? 10.864 -5.780 -10.467 1.00 94.44 276 TYR A C 1
ATOM 2278 O O . TYR A 1 276 ? 11.311 -4.664 -10.726 1.00 94.44 276 TYR A O 1
ATOM 2286 N N . ILE A 1 277 ? 11.402 -6.898 -10.955 1.00 94.69 277 ILE A N 1
ATOM 2287 C CA . ILE A 1 277 ? 12.647 -6.916 -11.726 1.00 94.69 277 ILE A CA 1
ATOM 2288 C C . ILE A 1 277 ? 12.449 -7.693 -13.028 1.00 94.69 277 ILE A C 1
ATOM 2290 O O . ILE A 1 277 ? 11.909 -8.800 -13.033 1.00 94.69 277 ILE A O 1
ATOM 2294 N N . ARG A 1 278 ? 12.934 -7.129 -14.136 1.00 94.81 278 ARG A N 1
ATOM 2295 C CA . ARG A 1 278 ? 13.097 -7.803 -15.429 1.00 94.81 278 ARG A CA 1
ATOM 2296 C C . ARG A 1 278 ? 14.562 -7.734 -15.842 1.00 94.81 278 ARG A C 1
ATOM 2298 O O . ARG A 1 278 ? 15.190 -6.693 -15.683 1.00 94.81 278 ARG A O 1
ATOM 2305 N N . LYS A 1 279 ? 15.087 -8.834 -16.381 1.00 92.50 279 LYS A N 1
ATOM 2306 C CA . LYS A 1 279 ? 16.478 -8.950 -16.839 1.00 92.50 279 LYS A CA 1
ATOM 2307 C C . LYS A 1 279 ? 16.535 -9.395 -18.296 1.00 92.50 279 LYS A C 1
ATOM 2309 O O . LYS A 1 279 ? 15.643 -10.133 -18.722 1.00 92.50 279 LYS A O 1
ATOM 2314 N N . LYS A 1 280 ? 17.555 -8.951 -19.026 1.00 88.56 280 LYS A N 1
ATOM 2315 C CA . LYS A 1 280 ? 17.933 -9.438 -20.359 1.00 88.56 280 LYS A CA 1
ATOM 2316 C C . LYS A 1 280 ? 19.439 -9.606 -20.452 1.00 88.56 280 LYS A C 1
ATOM 2318 O O . LYS A 1 280 ? 20.143 -8.861 -19.735 1.00 88.56 280 LYS A O 1
#

Secondary structure (DSSP, 8-state):
-B------TTT--S-EEEEEETT-SS-SEEEEGGGTEEEE-HHHHTTB-TT---SS-TTTTTSB--B-PPPTT-GGGGSS--S-----SS-TTS--SS-HHHHHHHHHHHHHHHHHHHHHT-EEEEEEEE-SS-EEEEEEEE---B--SEEEEEEE--TTSS--------------------GGGSSPEEEEEEEEEBS--EEEEEEEE--STTPPPEE-S--EEEPPEE----TTS-TT-TT--EEEEEEEEPPGGG--TTEEEEEEEEETTEEEEEE-

Sequence (280 aa):
MDCDYEFDRRLDQKLVIRWFRDNHPEPIYQWIPESDSRYIGDVIRDYFDSNYQIGDDPFRKHRAIRLMPKPLNSPHNHEVSSSLSTISSLSRDLFRNRNDSRDHLERNHLDRQQLAFEIELSGNYTCVIASIMSQDSRQGSVFFYVPPKKFEFNIYSSEKDLNKPKIDDGNDRDGGDVMHENSNQNGPMVRCSVEDVYPKPILSFSETISLGNGYPPQQTFPLIKMQSVINDRDPNRPQGSRNQSFNVWFEYRLGYDSIKVGTIYECRLEIPYANYIRKK

Organism: Sarcoptes scabiei (NCBI:txid52283)

Solvent-accessible surface area (backbone atoms only — not comparable to full-atom values): 17437 Å² total; per-residue (Å²): 94,77,55,90,76,88,82,49,81,88,69,44,43,76,50,36,42,33,33,23,50,62,86,48,91,60,55,46,30,36,36,29,48,94,75,71,43,75,48,72,25,76,93,45,49,79,26,50,47,86,84,56,62,54,78,82,50,75,86,48,18,68,47,40,56,50,77,44,83,64,63,96,80,51,84,77,78,65,81,87,75,85,86,83,87,88,81,78,97,81,64,83,88,82,71,87,84,79,53,71,71,56,58,51,52,53,50,56,50,51,54,51,52,51,53,33,52,53,39,67,67,34,43,43,34,36,38,37,41,35,32,80,72,50,74,52,73,48,75,50,73,46,80,59,70,42,71,59,78,39,80,48,75,48,75,43,72,57,82,79,73,85,78,66,77,84,79,86,72,92,79,86,84,89,81,91,76,89,75,90,73,76,76,86,76,69,34,39,38,37,38,39,39,37,31,53,21,27,55,88,57,42,43,34,39,40,41,31,39,50,80,61,88,93,57,78,68,45,73,78,48,77,74,43,72,48,78,54,53,68,76,74,84,50,94,83,60,72,89,79,67,92,62,57,64,38,56,36,45,53,76,48,70,42,58,70,87,69,73,47,91,55,48,39,39,38,43,35,44,39,40,93,97,46,77,48,79,47,77,87

Nearest PDB structures (foldseek):
  5mwn-assembly1_N  TM=3.632E-01  e=1.498E-01  Lama glama
  8q7o-assembly1_B  TM=3.432E-01  e=1.966E-01  Lama glama
  5m2w-assembly1_A  TM=2.727E-01  e=2.877E-01  Lama glama
  7phq-assembly1_N  TM=2.947E-01  e=4.129E+00  synthetic construct
  6obe-assembly1_B  TM=2.597E-01  e=4.603E+00  Vicugna pacos